Protein AF-X0VNC9-F1 (afdb_monomer)

Organism: NCBI:txid412755

Mean predicted aligned error: 10.58 Å

Nearest PDB structures (foldseek):
  2zj2-assembly1_A  TM=8.225E-01  e=3.612E-07  Pyrococcus furiosus
  2zj5-assembly1_A  TM=8.083E-01  e=1.245E-06  Pyrococcus furiosus
  2zj8-assembly1_A  TM=7.678E-01  e=1.190E-06  Pyrococcus furiosus
  8wbx-assembly1_B  TM=1.872E-01  e=8.397E+00  Arabidopsis thaliana

Foldseek 3Di:
DDDDDDDDDDDDDDDDDDDDDDDDDDDPDPPPPVCPVVVVVVVVVVCVVVVQWDQDPVRDIDGDPNVVLCVVLVHDPQLLVLLLVLLVPDDAPRDDPLNLLLSCCPGPLVLVQDDDDDVVVVVCLVVCVCVDDQQVVLLVVSVVVCVVVVNCPPPSCVVLRVVCVVVVNRQDPSNSSSSLSSNLLVQLLALPDDLVRSCVVSVGDPVSQLSSLQSVLSSLVSSLVSCVVVPCVPPHVPVSVVSNQSSQSSNRSYYSVCSVVSVVDDD

Structure (mmCIF, N/CA/C/O backbone):
data_AF-X0VNC9-F1
#
_entry.id   AF-X0VNC9-F1
#
loop_
_atom_site.group_PDB
_atom_site.id
_atom_site.type_symbol
_atom_site.label_atom_id
_atom_site.label_alt_id
_atom_site.label_comp_id
_atom_site.label_asym_id
_atom_site.label_entity_id
_atom_site.label_seq_id
_atom_site.pdbx_PDB_ins_code
_atom_site.Cartn_x
_atom_site.Cartn_y
_atom_site.Cartn_z
_atom_site.occupancy
_atom_site.B_iso_or_equiv
_atom_site.auth_seq_id
_atom_site.auth_comp_id
_atom_site.auth_asym_id
_atom_site.auth_atom_id
_atom_site.pdbx_PDB_model_num
ATOM 1 N N . SER A 1 1 ? 25.561 -27.781 1.743 1.00 36.97 1 SER A N 1
ATOM 2 C CA . SER A 1 1 ? 24.910 -27.168 0.564 1.00 36.97 1 SER A CA 1
ATOM 3 C C . SER A 1 1 ? 24.603 -25.707 0.873 1.00 36.97 1 SER A C 1
ATOM 5 O O . SER A 1 1 ? 23.691 -25.396 1.626 1.00 36.97 1 SER A O 1
ATOM 7 N N . HIS A 1 2 ? 25.444 -24.794 0.382 1.00 28.69 2 HIS A N 1
ATOM 8 C CA . HIS A 1 2 ? 25.392 -23.372 0.731 1.00 28.69 2 HIS A CA 1
ATOM 9 C C . HIS A 1 2 ? 24.284 -22.635 -0.033 1.00 28.69 2 HIS A C 1
ATOM 11 O O . HIS A 1 2 ? 24.376 -22.437 -1.244 1.00 28.69 2 HIS A O 1
ATOM 17 N N . ILE A 1 3 ? 23.250 -22.193 0.683 1.00 31.25 3 ILE A N 1
ATOM 18 C CA . ILE A 1 3 ? 22.214 -21.296 0.159 1.00 31.25 3 ILE A CA 1
ATOM 19 C C . ILE A 1 3 ? 22.735 -19.857 0.267 1.00 31.25 3 ILE A C 1
ATOM 21 O O . ILE A 1 3 ? 22.900 -19.317 1.359 1.00 31.25 3 ILE A O 1
ATOM 25 N N . LYS A 1 4 ? 23.015 -19.229 -0.883 1.00 28.78 4 LYS A N 1
ATOM 26 C CA . LYS A 1 4 ? 23.387 -17.809 -0.980 1.00 28.78 4 LYS A CA 1
ATOM 27 C C . LYS A 1 4 ? 22.223 -16.922 -0.520 1.00 28.78 4 LYS A C 1
ATOM 29 O O . LYS A 1 4 ? 21.186 -16.857 -1.179 1.00 28.78 4 LYS A O 1
ATOM 34 N N . LYS A 1 5 ? 22.434 -16.196 0.579 1.00 30.97 5 LYS A N 1
ATOM 35 C CA . LYS A 1 5 ? 21.599 -15.078 1.043 1.00 30.97 5 LYS A CA 1
ATOM 36 C C . LYS A 1 5 ? 21.661 -13.964 -0.016 1.00 30.97 5 LYS A C 1
ATOM 38 O O . LYS A 1 5 ? 22.735 -13.444 -0.299 1.00 30.97 5 LYS A O 1
ATOM 43 N N . LYS A 1 6 ? 20.532 -13.626 -0.649 1.00 32.12 6 LYS A N 1
ATOM 44 C CA . LYS A 1 6 ? 20.422 -12.427 -1.497 1.00 32.12 6 LYS A CA 1
ATOM 45 C C . LYS A 1 6 ? 20.268 -11.215 -0.584 1.00 32.12 6 LYS A C 1
ATOM 47 O O . LYS A 1 6 ? 19.206 -11.028 0.000 1.00 32.12 6 LYS A O 1
ATOM 52 N N . GLU A 1 7 ? 21.317 -10.412 -0.463 1.00 30.56 7 GLU A N 1
ATOM 53 C CA . GLU A 1 7 ? 21.232 -9.094 0.161 1.00 30.56 7 GLU A CA 1
ATOM 54 C C . GLU A 1 7 ? 20.416 -8.151 -0.730 1.00 30.56 7 GLU A C 1
ATOM 56 O O . GLU A 1 7 ? 20.755 -7.892 -1.886 1.00 30.56 7 GLU A O 1
ATOM 61 N N . PHE A 1 8 ? 19.307 -7.654 -0.187 1.00 33.75 8 PHE A N 1
ATOM 62 C CA . PHE A 1 8 ? 18.567 -6.537 -0.757 1.00 33.75 8 PHE A CA 1
ATOM 63 C C . PHE A 1 8 ? 19.298 -5.240 -0.399 1.00 33.75 8 PHE A C 1
ATOM 65 O O . PHE A 1 8 ? 19.385 -4.866 0.769 1.00 33.75 8 PHE A O 1
ATOM 72 N N . VAL A 1 9 ? 19.821 -4.543 -1.408 1.00 33.00 9 VAL A N 1
ATOM 73 C CA . VAL A 1 9 ? 20.465 -3.237 -1.226 1.00 33.00 9 VAL A CA 1
ATOM 74 C C . VAL A 1 9 ? 19.381 -2.166 -1.075 1.00 33.00 9 VAL A C 1
ATOM 76 O O . VAL A 1 9 ? 18.795 -1.722 -2.060 1.00 33.00 9 VAL A O 1
ATOM 79 N N . SER A 1 10 ? 19.113 -1.762 0.167 1.00 35.50 10 SER A N 1
ATOM 80 C CA . SER A 1 10 ? 18.266 -0.613 0.509 1.00 35.50 10 SER A CA 1
ATOM 81 C C . SER A 1 10 ? 19.063 0.696 0.423 1.00 35.50 10 SER A C 1
ATOM 83 O O . SER A 1 10 ? 20.189 0.791 0.915 1.00 35.50 10 SER A O 1
ATOM 85 N N . LEU A 1 11 ? 18.487 1.721 -0.211 1.00 35.78 11 LEU A N 1
ATOM 86 C CA . LEU A 1 11 ? 19.035 3.079 -0.254 1.00 35.78 11 LEU A CA 1
ATOM 87 C C . LEU A 1 11 ? 18.700 3.815 1.056 1.00 35.78 11 LEU A C 1
ATOM 89 O O . LEU A 1 11 ? 17.617 4.378 1.185 1.00 35.78 11 LEU A O 1
ATOM 93 N N . LYS A 1 12 ? 19.638 3.877 2.011 1.00 30.42 12 LYS A N 1
ATOM 94 C CA . LYS A 1 12 ? 19.598 4.909 3.064 1.00 30.42 12 LYS A CA 1
ATOM 95 C C . LYS A 1 12 ? 20.091 6.234 2.478 1.00 30.42 12 LYS A C 1
ATOM 97 O O . LYS A 1 12 ? 21.218 6.327 1.996 1.00 30.42 12 LYS A O 1
ATOM 102 N N . SER A 1 13 ? 19.241 7.256 2.505 1.00 35.59 13 SER A N 1
ATOM 103 C CA . SER A 1 13 ? 19.580 8.624 2.112 1.00 35.59 13 SER A CA 1
ATOM 104 C C . SER A 1 13 ? 20.367 9.318 3.226 1.00 35.59 13 SER A C 1
ATOM 106 O O . SER A 1 13 ? 19.812 9.620 4.281 1.00 35.59 13 SER A O 1
ATOM 108 N N . GLN A 1 14 ? 21.644 9.606 2.988 1.00 33.84 14 GLN A N 1
ATOM 109 C CA . GLN A 1 14 ? 22.409 10.574 3.771 1.00 33.84 14 GLN A CA 1
ATOM 110 C C . GLN A 1 14 ? 22.843 11.707 2.846 1.00 33.84 14 GLN A C 1
ATOM 112 O O . GLN A 1 14 ? 23.661 11.508 1.952 1.00 33.84 14 GLN A O 1
ATOM 117 N N . SER A 1 15 ? 22.306 12.899 3.078 1.00 33.31 15 SER A N 1
ATOM 118 C CA . SER A 1 15 ? 22.949 14.143 2.663 1.00 33.31 15 SER A CA 1
ATOM 119 C C . SER A 1 15 ? 22.515 15.257 3.611 1.00 33.31 15 SER A C 1
ATOM 121 O O . SER A 1 15 ? 21.388 15.743 3.525 1.00 33.31 15 SER A O 1
ATOM 123 N N . LYS A 1 16 ? 23.404 15.635 4.536 1.00 31.88 16 LYS A N 1
ATOM 124 C CA . LYS A 1 16 ? 23.411 16.980 5.118 1.00 31.88 16 LYS A CA 1
ATOM 125 C C . LYS A 1 16 ? 24.039 17.899 4.070 1.00 31.88 16 LYS A C 1
ATOM 127 O O . LYS A 1 16 ? 25.123 17.585 3.589 1.00 31.88 16 LYS A O 1
ATOM 132 N N . PHE A 1 17 ? 23.365 18.986 3.722 1.00 33.47 17 PHE A N 1
ATOM 133 C CA . PHE A 1 17 ? 23.963 20.109 3.004 1.00 33.47 17 PHE A CA 1
ATOM 134 C C . PHE A 1 17 ? 23.637 21.375 3.792 1.00 33.47 17 PHE A C 1
ATOM 136 O O . PHE A 1 17 ? 22.466 21.642 4.059 1.00 33.47 17 PHE A O 1
ATOM 143 N N . GLU A 1 18 ? 24.685 22.088 4.197 1.00 35.44 18 GLU A N 1
ATOM 144 C CA . GLU A 1 18 ? 24.628 23.473 4.656 1.00 35.44 18 GLU A CA 1
ATOM 145 C C . GLU A 1 18 ? 24.905 24.420 3.479 1.00 35.44 18 GLU A C 1
ATOM 147 O O . GLU A 1 18 ? 25.609 24.068 2.530 1.00 35.44 18 GLU A O 1
ATOM 152 N N . ASP A 1 19 ? 24.326 25.610 3.629 1.00 34.69 19 ASP A N 1
ATOM 153 C CA . ASP A 1 19 ? 24.583 26.898 2.985 1.00 34.69 19 ASP A CA 1
ATOM 154 C C . ASP A 1 19 ? 23.997 27.255 1.605 1.00 34.69 19 ASP A C 1
ATOM 156 O O . ASP A 1 19 ? 24.495 26.932 0.530 1.00 34.69 19 ASP A O 1
ATOM 160 N N . ASN A 1 20 ? 22.922 28.050 1.720 1.00 36.53 20 ASN A N 1
ATOM 161 C CA . ASN A 1 20 ? 22.780 29.422 1.222 1.00 36.53 20 ASN A CA 1
ATOM 162 C C . ASN A 1 20 ? 23.112 29.691 -0.253 1.00 36.53 20 ASN A C 1
ATOM 164 O O . ASN A 1 20 ? 24.214 30.101 -0.601 1.00 36.53 20 ASN A O 1
ATOM 168 N N . ASN A 1 21 ? 22.067 29.666 -1.087 1.00 33.38 21 ASN A N 1
ATOM 169 C CA . ASN A 1 21 ? 21.775 30.817 -1.943 1.00 33.38 21 ASN A CA 1
ATOM 170 C C . ASN A 1 21 ? 20.299 30.850 -2.366 1.00 33.38 21 ASN A C 1
ATOM 172 O O . ASN A 1 21 ? 19.769 29.931 -2.991 1.00 33.38 21 ASN A O 1
ATOM 176 N N . PHE A 1 22 ? 19.642 31.943 -1.989 1.00 40.72 22 PHE A N 1
ATOM 177 C CA . PHE A 1 22 ? 18.283 32.315 -2.358 1.00 40.72 22 PHE A CA 1
ATOM 178 C C . PHE A 1 22 ? 18.274 32.892 -3.786 1.00 40.72 22 PHE A C 1
ATOM 180 O O . PHE A 1 22 ? 18.909 33.915 -4.014 1.00 40.72 22 PHE A O 1
ATOM 187 N N . LEU A 1 23 ? 17.535 32.269 -4.720 1.00 40.97 23 LEU A N 1
ATOM 188 C CA . LEU A 1 23 ? 16.452 32.874 -5.533 1.00 40.97 23 LEU A CA 1
ATOM 189 C C . LEU A 1 23 ? 16.188 32.175 -6.891 1.00 40.97 23 LEU A C 1
ATOM 191 O O . LEU A 1 23 ? 17.076 31.953 -7.708 1.00 40.97 23 LEU A O 1
ATOM 195 N N . SER A 1 24 ? 14.881 32.025 -7.146 1.00 40.59 24 SER A N 1
ATOM 196 C CA . SER A 1 24 ? 14.157 31.945 -8.429 1.00 40.59 24 SER A CA 1
ATOM 197 C C . SER A 1 24 ? 13.956 30.582 -9.125 1.00 40.59 24 SER A C 1
ATOM 199 O O . SER A 1 24 ? 14.880 29.933 -9.600 1.00 40.59 24 SER A O 1
ATOM 201 N N . GLY A 1 25 ? 12.672 30.212 -9.258 1.00 38.50 25 GLY A N 1
ATOM 202 C CA . GLY A 1 25 ? 12.152 29.269 -10.254 1.00 38.50 25 GLY A CA 1
ATOM 203 C C . GLY A 1 25 ? 12.000 27.814 -9.796 1.00 38.50 25 GLY A C 1
ATOM 204 O O . GLY A 1 25 ? 12.909 27.228 -9.226 1.00 38.50 25 GLY A O 1
ATOM 205 N N . TYR A 1 26 ? 10.840 27.228 -10.102 1.00 46.22 26 TYR A N 1
ATOM 206 C CA . TYR A 1 26 ? 10.314 25.881 -9.791 1.00 46.22 26 TYR A CA 1
ATOM 207 C C . TYR A 1 26 ? 11.218 24.641 -10.040 1.00 46.22 26 TYR A C 1
ATOM 209 O O . TYR A 1 26 ? 10.759 23.514 -9.865 1.00 46.22 26 TYR A O 1
ATOM 217 N N . TRP A 1 27 ? 12.495 24.799 -10.395 1.00 48.38 27 TRP A N 1
ATOM 218 C CA . TRP A 1 27 ? 13.440 23.707 -10.645 1.00 48.38 27 TRP A CA 1
ATOM 219 C C . TRP A 1 27 ? 14.737 23.888 -9.853 1.00 48.38 27 TRP A C 1
ATOM 221 O O . TRP A 1 27 ? 15.762 24.302 -10.385 1.00 48.38 27 TRP A O 1
ATOM 231 N N . GLN A 1 28 ? 14.725 23.500 -8.578 1.00 47.56 28 GLN A N 1
ATOM 232 C CA . GLN A 1 28 ? 15.954 23.313 -7.803 1.00 47.56 28 GLN A CA 1
ATOM 233 C C . GLN A 1 28 ? 16.435 21.862 -7.890 1.00 47.56 28 GLN A C 1
ATOM 235 O O . GLN A 1 28 ? 16.362 21.096 -6.935 1.00 47.56 28 GLN A O 1
ATOM 240 N N . PHE A 1 29 ? 16.981 21.480 -9.040 1.00 54.41 29 PHE A N 1
ATOM 241 C CA . PHE A 1 29 ? 17.980 20.418 -9.053 1.00 54.41 29 PHE A CA 1
ATOM 242 C C . PHE A 1 29 ? 19.216 20.939 -9.770 1.00 54.41 29 PHE A C 1
ATOM 244 O O . PHE A 1 29 ? 19.369 20.790 -10.981 1.00 54.41 29 PHE A O 1
ATOM 251 N N . ALA A 1 30 ? 20.134 21.520 -8.998 1.00 53.25 30 ALA A N 1
ATOM 252 C CA . ALA A 1 30 ? 21.529 21.601 -9.399 1.00 53.25 30 ALA A CA 1
ATOM 253 C C . ALA A 1 30 ? 22.073 20.164 -9.452 1.00 53.25 30 ALA A C 1
ATOM 255 O O . ALA A 1 30 ? 22.682 19.659 -8.507 1.00 53.25 30 ALA A O 1
ATOM 256 N N . PHE A 1 31 ? 21.776 19.435 -10.530 1.00 54.50 31 PHE A N 1
ATOM 257 C CA . PHE A 1 31 ? 22.392 18.139 -10.740 1.00 54.50 31 PHE A CA 1
ATOM 258 C C . PHE A 1 31 ? 23.879 18.380 -10.965 1.00 54.50 31 PHE A C 1
ATOM 260 O O . PHE A 1 31 ? 24.283 18.916 -11.996 1.00 54.50 31 PHE A O 1
ATOM 267 N N . ASN A 1 32 ? 24.709 17.963 -10.010 1.00 65.00 32 ASN A N 1
ATOM 268 C CA . ASN A 1 32 ? 26.136 17.854 -10.256 1.00 65.00 32 ASN A CA 1
ATOM 269 C C . ASN A 1 32 ? 26.329 16.884 -11.437 1.00 65.00 32 ASN A C 1
ATOM 271 O O . ASN A 1 32 ? 26.147 15.671 -11.281 1.00 65.00 32 ASN A O 1
ATOM 275 N N . LYS A 1 33 ? 26.658 17.428 -12.619 1.00 64.50 33 LYS A N 1
ATOM 276 C CA . LYS A 1 33 ? 26.810 16.676 -13.877 1.00 64.50 33 LYS A CA 1
ATOM 277 C C . LYS A 1 33 ? 27.749 15.476 -13.713 1.00 64.50 33 LYS A C 1
ATOM 279 O O . LYS A 1 33 ? 27.486 14.428 -14.298 1.00 64.50 33 LYS A O 1
ATOM 284 N N . ALA A 1 34 ? 28.759 15.582 -12.844 1.00 66.25 34 ALA A N 1
ATOM 285 C CA . ALA A 1 34 ? 29.720 14.513 -12.576 1.00 66.25 34 ALA A CA 1
ATOM 286 C C . ALA A 1 34 ? 29.087 13.244 -11.968 1.00 66.25 34 ALA A C 1
ATOM 288 O O . ALA A 1 34 ? 29.652 12.161 -12.087 1.00 66.25 34 ALA A O 1
ATOM 289 N N . ASN A 1 35 ? 27.907 13.337 -11.341 1.00 78.31 35 ASN A N 1
ATOM 290 C CA . ASN A 1 35 ? 27.277 12.208 -10.644 1.00 78.31 35 ASN A CA 1
ATOM 291 C C . ASN A 1 35 ? 26.027 11.655 -11.358 1.00 78.31 35 ASN A C 1
ATOM 293 O O . ASN A 1 35 ? 25.481 10.631 -10.946 1.00 78.31 35 ASN A O 1
ATOM 297 N N . ILE A 1 36 ? 25.554 12.297 -12.434 1.00 82.38 36 ILE A N 1
ATOM 298 C CA . ILE A 1 36 ? 24.345 11.852 -13.151 1.00 82.38 36 ILE A CA 1
ATOM 299 C C . ILE A 1 36 ? 24.584 10.497 -13.817 1.00 82.38 36 ILE A C 1
ATOM 301 O O . ILE A 1 36 ? 23.776 9.590 -13.632 1.00 82.38 36 ILE A O 1
ATOM 305 N N . HIS A 1 37 ? 25.705 10.328 -14.527 1.00 84.12 37 HIS A N 1
ATOM 306 C CA . HIS A 1 37 ? 26.028 9.068 -15.205 1.00 84.12 37 HIS A CA 1
ATOM 307 C C . HIS A 1 37 ? 26.086 7.892 -14.227 1.00 84.12 37 HIS A C 1
ATOM 309 O O . HIS A 1 37 ? 25.411 6.888 -14.438 1.00 84.12 37 HIS A O 1
ATOM 315 N N . LYS A 1 38 ? 26.787 8.058 -13.099 1.00 87.69 38 LYS A N 1
ATOM 316 C CA . LYS A 1 38 ? 26.883 7.032 -12.051 1.00 87.69 38 LYS A CA 1
ATOM 317 C C . LYS A 1 38 ? 25.517 6.681 -11.452 1.00 87.69 38 LYS A C 1
ATOM 319 O O . LYS A 1 38 ? 25.227 5.513 -11.194 1.00 87.69 38 LYS A O 1
ATOM 324 N N . ARG A 1 39 ? 24.649 7.677 -11.231 1.00 85.81 39 ARG A N 1
ATOM 325 C CA . ARG A 1 39 ? 23.282 7.453 -10.725 1.00 85.81 39 ARG A CA 1
ATOM 326 C C . ARG A 1 39 ? 22.398 6.751 -11.754 1.00 85.81 39 ARG A C 1
ATOM 328 O O . ARG A 1 39 ? 21.677 5.827 -11.380 1.00 85.81 39 ARG A O 1
ATOM 335 N N . ALA A 1 40 ? 22.471 7.154 -13.020 1.00 88.94 40 ALA A N 1
ATOM 336 C CA . ALA A 1 40 ? 21.736 6.530 -14.115 1.00 88.94 40 ALA A CA 1
ATOM 337 C C . ALA A 1 40 ? 22.172 5.073 -14.317 1.00 88.94 40 ALA A C 1
ATOM 339 O O . ALA A 1 40 ? 21.328 4.187 -14.412 1.00 88.94 40 ALA A O 1
ATOM 340 N N . GLU A 1 41 ? 23.476 4.799 -14.287 1.00 90.31 41 GLU A N 1
ATOM 341 C CA . GLU A 1 41 ? 24.019 3.444 -14.387 1.00 90.31 41 GLU A CA 1
ATOM 342 C C . GLU A 1 41 ? 23.565 2.564 -13.216 1.00 90.31 41 GLU A C 1
ATOM 344 O O . GLU A 1 41 ? 23.092 1.444 -13.427 1.00 90.31 41 GLU A O 1
ATOM 349 N N . LYS A 1 42 ? 23.603 3.092 -11.985 1.00 91.25 42 LYS A N 1
ATOM 350 C CA . LYS A 1 42 ? 23.076 2.393 -10.805 1.00 91.25 42 LYS A CA 1
ATOM 351 C C . LYS A 1 42 ? 21.586 2.068 -10.959 1.00 91.25 42 LYS A C 1
ATOM 353 O O . LYS A 1 42 ? 21.186 0.939 -10.676 1.00 91.25 42 LYS A O 1
ATOM 358 N N . ALA A 1 43 ? 20.776 3.018 -11.427 1.00 91.44 43 ALA A N 1
ATOM 359 C CA . ALA A 1 43 ? 19.349 2.805 -11.662 1.00 91.44 43 ALA A CA 1
ATOM 360 C C . ALA A 1 43 ? 19.103 1.750 -12.754 1.00 91.44 43 ALA A C 1
ATOM 362 O O . ALA A 1 43 ? 18.339 0.808 -12.544 1.00 91.44 43 ALA A O 1
ATOM 363 N N . LEU A 1 44 ? 19.811 1.839 -13.884 1.00 92.62 44 LEU A N 1
ATOM 364 C CA . LEU A 1 44 ? 19.739 0.847 -14.957 1.00 92.62 44 LEU A CA 1
ATOM 365 C C . LEU A 1 44 ? 20.132 -0.547 -14.467 1.00 92.62 44 LEU A C 1
ATOM 367 O O . LEU A 1 44 ? 19.482 -1.525 -14.834 1.00 92.62 44 LEU A O 1
ATOM 371 N N . ASN A 1 45 ? 21.157 -0.656 -13.621 1.00 93.31 45 ASN A N 1
ATOM 372 C CA . ASN A 1 45 ? 21.555 -1.934 -13.044 1.00 93.31 45 ASN A CA 1
ATOM 373 C C . ASN A 1 45 ? 20.448 -2.527 -12.158 1.00 93.31 45 ASN A C 1
ATOM 375 O O . ASN A 1 45 ? 20.125 -3.706 -12.293 1.00 93.31 45 ASN A O 1
ATOM 379 N N . ILE A 1 46 ? 19.795 -1.713 -11.321 1.00 92.81 46 ILE A N 1
ATOM 380 C CA . ILE A 1 46 ? 18.645 -2.149 -10.509 1.00 92.81 46 ILE A CA 1
ATOM 381 C C . ILE A 1 46 ? 17.519 -2.681 -11.407 1.00 92.81 46 ILE A C 1
ATOM 383 O O . ILE A 1 46 ? 16.991 -3.767 -11.149 1.00 92.81 46 ILE A O 1
ATOM 387 N N . LEU A 1 47 ? 17.179 -1.966 -12.484 1.00 95.50 47 LEU A N 1
ATOM 388 C CA . LEU A 1 47 ? 16.143 -2.393 -13.428 1.00 95.50 47 LEU A CA 1
ATOM 389 C C . LEU A 1 47 ? 16.513 -3.707 -14.138 1.00 95.50 47 LEU A C 1
ATOM 391 O O . LEU A 1 47 ? 15.661 -4.586 -14.284 1.00 95.50 47 LEU A O 1
ATOM 395 N N . LYS A 1 48 ? 17.777 -3.874 -14.546 1.00 94.06 48 LYS A N 1
ATOM 396 C CA . LYS A 1 48 ? 18.284 -5.096 -15.200 1.00 94.06 48 LYS A CA 1
ATOM 397 C C . LYS A 1 48 ? 18.259 -6.296 -14.255 1.00 94.06 48 LYS A C 1
ATOM 399 O O . LYS A 1 48 ? 17.681 -7.327 -14.596 1.00 94.06 48 LYS A O 1
ATOM 404 N N . VAL A 1 49 ? 18.832 -6.159 -13.056 1.00 94.56 49 VAL A N 1
ATOM 405 C CA . VAL A 1 49 ? 18.915 -7.233 -12.047 1.00 94.56 49 VAL A CA 1
ATOM 406 C C . VAL A 1 49 ? 17.524 -7.740 -11.661 1.00 94.56 49 VAL A C 1
ATOM 408 O O . VAL A 1 49 ? 17.325 -8.944 -11.490 1.00 94.56 49 VAL A O 1
ATOM 411 N N . ASN A 1 50 ? 16.540 -6.842 -11.596 1.00 94.25 50 ASN A N 1
ATOM 412 C CA . ASN A 1 50 ? 15.153 -7.184 -11.284 1.00 94.25 50 ASN A CA 1
ATOM 413 C C . ASN A 1 50 ? 14.313 -7.588 -12.508 1.00 94.25 50 ASN A C 1
ATOM 415 O O . ASN A 1 50 ? 13.114 -7.833 -12.367 1.00 94.25 50 ASN A O 1
ATOM 419 N N . ARG A 1 51 ? 14.932 -7.712 -13.692 1.00 94.69 51 ARG A N 1
ATOM 420 C CA . ARG A 1 51 ? 14.284 -8.078 -14.965 1.00 94.69 51 ARG A CA 1
ATOM 421 C C . ARG A 1 51 ? 13.127 -7.148 -15.344 1.00 94.69 51 ARG A C 1
ATOM 423 O O . ARG A 1 51 ? 12.140 -7.601 -15.913 1.00 94.69 51 ARG A O 1
ATOM 430 N N . LEU A 1 52 ? 13.244 -5.861 -15.023 1.00 95.81 52 LEU A N 1
ATOM 431 C CA . LEU A 1 52 ? 12.260 -4.831 -15.366 1.00 95.81 52 LEU A CA 1
ATOM 432 C C . LEU A 1 52 ? 12.508 -4.254 -16.762 1.00 95.81 52 LEU A C 1
ATOM 434 O O . LEU A 1 52 ? 11.561 -3.852 -17.436 1.00 95.81 52 LEU A O 1
ATOM 438 N N . ILE A 1 53 ? 13.756 -4.313 -17.226 1.00 96.50 53 ILE A N 1
ATOM 439 C CA . ILE A 1 53 ? 14.163 -4.011 -18.600 1.00 96.50 53 ILE A CA 1
ATOM 440 C C . ILE A 1 53 ? 14.963 -5.177 -19.190 1.00 96.50 53 ILE A C 1
ATOM 442 O O . ILE A 1 53 ? 15.538 -5.987 -18.458 1.00 96.50 53 ILE A O 1
ATOM 446 N N . ARG A 1 54 ? 15.007 -5.260 -20.518 1.00 94.56 54 ARG A N 1
ATOM 447 C CA . ARG A 1 54 ? 15.820 -6.198 -21.299 1.00 94.56 54 ARG A CA 1
ATOM 448 C C . ARG A 1 54 ? 16.786 -5.419 -22.176 1.00 94.56 54 ARG A C 1
ATOM 450 O O . ARG A 1 54 ? 16.479 -4.312 -22.606 1.00 94.56 54 ARG A O 1
ATOM 457 N N . ILE A 1 55 ? 17.935 -6.026 -22.445 1.00 92.69 55 ILE A N 1
ATOM 458 C CA . ILE A 1 55 ? 18.895 -5.543 -23.435 1.00 92.69 55 ILE A CA 1
ATOM 459 C C . ILE A 1 55 ? 18.900 -6.557 -24.569 1.00 92.69 55 ILE A C 1
ATOM 461 O O . ILE A 1 55 ? 19.049 -7.753 -24.309 1.00 92.69 55 ILE A O 1
ATOM 465 N N . ASN A 1 56 ? 18.703 -6.109 -25.804 1.00 90.06 56 ASN A N 1
ATOM 466 C CA . ASN A 1 56 ? 18.879 -6.984 -26.959 1.00 90.06 56 ASN A CA 1
ATOM 467 C C . ASN A 1 56 ? 20.373 -7.135 -27.319 1.00 90.06 56 ASN A C 1
ATOM 469 O O . ASN A 1 56 ? 21.241 -6.499 -26.719 1.00 90.06 56 ASN A O 1
ATOM 473 N N . LYS A 1 57 ? 20.679 -7.968 -28.322 1.00 88.00 57 LYS A N 1
ATOM 474 C CA . LYS A 1 57 ? 22.058 -8.215 -28.789 1.00 88.00 57 LYS A CA 1
ATOM 475 C C . LYS A 1 57 ? 22.787 -6.945 -29.258 1.00 88.00 57 LYS A C 1
ATOM 477 O O . LYS A 1 57 ? 24.008 -6.907 -29.218 1.00 88.00 57 LYS A O 1
ATOM 482 N N . ASN A 1 58 ? 22.041 -5.908 -29.638 1.00 90.25 58 ASN A N 1
ATOM 483 C CA . ASN A 1 58 ? 22.567 -4.642 -30.148 1.00 90.25 58 ASN A CA 1
ATOM 484 C C . ASN A 1 58 ? 22.711 -3.580 -29.040 1.00 90.25 58 ASN A C 1
ATOM 486 O O . ASN A 1 58 ? 22.941 -2.413 -29.337 1.00 90.25 58 ASN A O 1
ATOM 490 N N . GLY A 1 59 ? 22.517 -3.945 -27.768 1.00 87.06 59 GLY A N 1
ATOM 491 C CA . GLY A 1 59 ? 22.615 -3.010 -26.643 1.00 87.06 59 GLY A CA 1
ATOM 492 C C . GLY A 1 59 ? 21.370 -2.142 -26.413 1.00 87.06 59 GLY A C 1
ATOM 493 O O . GLY A 1 59 ? 21.367 -1.326 -25.492 1.00 87.06 59 GLY A O 1
ATOM 494 N N . VAL A 1 60 ? 20.296 -2.320 -27.190 1.00 92.75 60 VAL A N 1
ATOM 495 C CA . VAL A 1 60 ? 19.070 -1.517 -27.067 1.00 92.75 60 VAL A CA 1
ATOM 496 C C . VAL A 1 60 ? 18.256 -1.980 -25.863 1.00 92.75 60 VAL A C 1
ATOM 498 O O . VAL A 1 60 ? 17.961 -3.170 -25.706 1.00 92.75 60 VAL A O 1
ATOM 501 N N . LEU A 1 61 ? 17.877 -1.017 -25.022 1.00 93.88 61 LEU A N 1
ATOM 502 C CA . LEU A 1 61 ? 17.050 -1.228 -23.840 1.00 93.88 61 LEU A CA 1
ATOM 503 C C . LEU A 1 61 ? 15.566 -1.228 -24.211 1.00 93.88 61 LEU A C 1
ATOM 505 O O . LEU A 1 61 ? 15.097 -0.351 -24.927 1.00 93.88 61 LEU A O 1
ATOM 509 N N . SER A 1 62 ? 14.816 -2.187 -23.677 1.00 95.00 62 SER A N 1
ATOM 510 C CA . SER A 1 62 ? 13.356 -2.260 -23.807 1.00 95.00 62 SER A CA 1
ATOM 511 C C . SER A 1 62 ? 12.719 -2.622 -22.464 1.00 95.00 62 SER A C 1
ATOM 513 O O . SER A 1 62 ? 13.305 -3.399 -21.701 1.00 95.00 62 SER A O 1
ATOM 515 N N . PRO A 1 63 ? 11.545 -2.069 -22.121 1.00 96.00 63 PRO A N 1
ATOM 516 C CA . PRO A 1 63 ? 10.860 -2.435 -20.892 1.00 96.00 63 PRO A CA 1
ATOM 517 C C . PRO A 1 63 ? 10.246 -3.837 -21.007 1.00 96.00 63 PRO A C 1
ATOM 519 O O . PRO A 1 63 ? 9.881 -4.306 -22.082 1.00 96.00 63 PRO A O 1
ATOM 522 N N . THR A 1 64 ? 10.130 -4.523 -19.876 1.00 96.25 64 THR A N 1
ATOM 523 C CA . THR A 1 64 ? 9.328 -5.754 -19.760 1.00 96.25 64 THR A CA 1
ATOM 524 C C . THR A 1 64 ? 7.885 -5.426 -19.387 1.00 96.25 64 THR A C 1
ATOM 526 O O . THR A 1 64 ? 7.613 -4.302 -18.981 1.00 96.25 64 THR A O 1
ATOM 529 N N . GLY A 1 65 ? 6.976 -6.411 -19.409 1.00 95.62 65 GLY A N 1
ATOM 530 C CA . GLY A 1 65 ? 5.607 -6.226 -18.905 1.00 95.62 65 GLY A CA 1
ATOM 531 C C . GLY A 1 65 ? 5.561 -5.675 -17.472 1.00 95.62 65 GLY A C 1
ATOM 532 O O . GLY A 1 65 ? 4.855 -4.710 -17.213 1.00 95.62 65 GLY A O 1
ATOM 533 N N . SER A 1 66 ? 6.400 -6.188 -16.560 1.00 95.25 66 SER A N 1
ATOM 534 C CA . SER A 1 66 ? 6.523 -5.623 -15.206 1.00 95.25 66 SER A CA 1
ATOM 535 C C . SER A 1 66 ? 7.087 -4.198 -15.208 1.00 95.25 66 SER A C 1
ATOM 537 O O . SER A 1 66 ? 6.647 -3.373 -14.418 1.00 95.25 66 SER A O 1
ATOM 539 N N . GLY A 1 67 ? 8.043 -3.889 -16.089 1.00 96.31 67 GLY A N 1
ATOM 540 C CA . GLY A 1 67 ? 8.572 -2.528 -16.235 1.00 96.31 67 GLY A CA 1
ATOM 541 C C . GLY A 1 67 ? 7.514 -1.532 -16.720 1.00 96.31 67 GLY A C 1
ATOM 542 O O . GLY A 1 67 ? 7.411 -0.439 -16.170 1.00 96.31 67 GLY A O 1
ATOM 543 N N . ILE A 1 68 ? 6.698 -1.935 -17.699 1.00 97.38 68 ILE A N 1
ATOM 544 C CA . ILE A 1 68 ? 5.558 -1.157 -18.201 1.00 97.38 68 ILE A CA 1
ATOM 545 C C . ILE A 1 68 ? 4.526 -0.961 -17.088 1.00 97.38 68 ILE A C 1
ATOM 547 O O . ILE A 1 68 ? 4.093 0.164 -16.864 1.00 97.38 68 ILE A O 1
ATOM 551 N N . LEU A 1 69 ? 4.182 -2.022 -16.350 1.00 96.88 69 LEU A N 1
ATOM 552 C CA . LEU A 1 69 ? 3.214 -1.966 -15.253 1.00 96.88 69 LEU A CA 1
ATOM 553 C C . LEU A 1 69 ? 3.625 -0.965 -14.164 1.00 96.88 69 LEU A C 1
ATOM 555 O O . LEU A 1 69 ? 2.813 -0.139 -13.760 1.00 96.88 69 LEU A O 1
ATOM 559 N N . ILE A 1 70 ? 4.884 -1.008 -13.716 1.00 96.19 70 ILE A N 1
ATOM 560 C CA . ILE A 1 70 ? 5.415 -0.075 -12.706 1.00 96.19 70 ILE A CA 1
ATOM 561 C C . ILE A 1 70 ? 5.284 1.372 -13.191 1.00 96.19 70 ILE A C 1
ATOM 563 O O . ILE A 1 70 ? 4.810 2.231 -12.449 1.00 96.19 70 ILE A O 1
ATOM 567 N N . ALA A 1 71 ? 5.669 1.632 -14.445 1.00 96.00 71 ALA A N 1
ATOM 568 C CA . ALA A 1 71 ? 5.572 2.960 -15.042 1.00 96.00 71 ALA A CA 1
ATOM 569 C C . ALA A 1 71 ? 4.112 3.429 -15.168 1.00 96.00 71 ALA A C 1
ATOM 571 O O . ALA A 1 71 ? 3.808 4.573 -14.834 1.00 96.00 71 ALA A O 1
ATOM 572 N N . ALA A 1 72 ? 3.205 2.543 -15.590 1.00 97.06 72 ALA A N 1
ATOM 573 C CA . ALA A 1 72 ? 1.782 2.834 -15.745 1.00 97.06 72 ALA A CA 1
ATOM 574 C C . ALA A 1 72 ? 1.094 3.120 -14.401 1.00 97.06 72 ALA A C 1
ATOM 576 O O . ALA A 1 72 ? 0.343 4.087 -14.294 1.00 97.06 72 ALA A O 1
ATOM 577 N N . LYS A 1 73 ? 1.397 2.333 -13.361 1.00 97.00 73 LYS A N 1
ATOM 578 C CA . LYS A 1 73 ? 0.886 2.543 -11.997 1.00 97.00 73 LYS A CA 1
ATOM 579 C C . LYS A 1 73 ? 1.573 3.697 -11.263 1.00 97.00 73 LYS A C 1
ATOM 581 O O . LYS A 1 73 ? 1.087 4.104 -10.216 1.00 97.00 73 LYS A O 1
ATOM 586 N N . ARG A 1 74 ? 2.664 4.253 -11.809 1.00 97.12 74 ARG A N 1
ATOM 587 C CA . ARG A 1 74 ? 3.439 5.377 -11.242 1.00 97.12 74 ARG A CA 1
ATOM 588 C C . ARG A 1 74 ? 3.981 5.117 -9.832 1.00 97.12 74 ARG A C 1
ATOM 590 O O . ARG A 1 74 ? 4.140 6.044 -9.045 1.00 97.12 74 ARG A O 1
ATOM 597 N N . ILE A 1 75 ? 4.289 3.861 -9.530 1.00 97.56 75 ILE A N 1
ATOM 598 C CA . ILE A 1 75 ? 4.878 3.451 -8.251 1.00 97.56 75 ILE A CA 1
ATOM 599 C C . ILE A 1 75 ? 6.401 3.351 -8.356 1.00 97.56 75 ILE A C 1
ATOM 601 O O . ILE A 1 75 ? 6.970 3.161 -9.436 1.00 97.56 75 ILE A O 1
ATOM 605 N N . LYS A 1 76 ? 7.082 3.417 -7.215 1.00 97.38 76 LYS A N 1
ATOM 606 C CA . LYS A 1 76 ? 8.518 3.145 -7.121 1.00 97.38 76 LYS A CA 1
ATOM 607 C C . LYS A 1 76 ? 8.814 1.670 -7.389 1.00 97.38 76 LYS A C 1
ATOM 609 O O . LYS A 1 76 ? 8.038 0.773 -7.049 1.00 97.38 76 LYS A O 1
ATOM 614 N N . VAL A 1 77 ? 10.001 1.404 -7.934 1.00 96.75 77 VAL A N 1
ATOM 615 C CA . VAL A 1 77 ? 10.497 0.034 -8.155 1.00 96.75 77 VAL A CA 1
ATOM 616 C C . VAL A 1 77 ? 10.555 -0.733 -6.836 1.00 96.75 77 VAL A C 1
ATOM 618 O O . VAL A 1 77 ? 10.196 -1.904 -6.775 1.00 96.75 77 VAL A O 1
ATOM 621 N N . GLU A 1 78 ? 10.968 -0.072 -5.763 1.00 97.19 78 GLU A N 1
ATOM 622 C CA . GLU A 1 78 ? 11.072 -0.648 -4.430 1.00 97.19 78 GLU A CA 1
ATOM 623 C C . GLU A 1 78 ? 9.702 -1.057 -3.861 1.00 97.19 78 GLU A C 1
ATOM 625 O O . GLU A 1 78 ? 9.5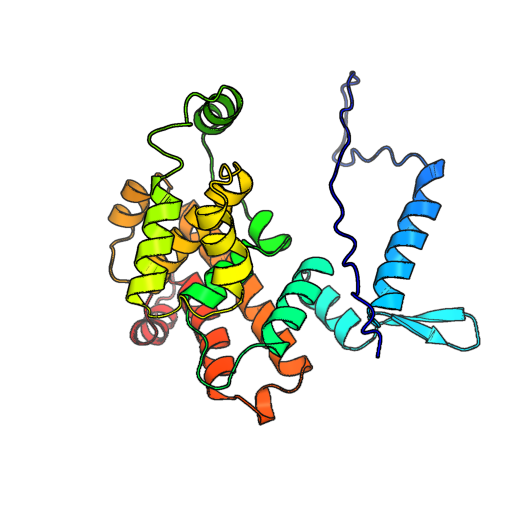99 -2.124 -3.257 1.00 97.19 78 GLU A O 1
ATOM 630 N N . THR A 1 79 ? 8.645 -0.277 -4.118 1.00 98.25 79 THR A N 1
ATOM 631 C CA . THR A 1 79 ? 7.255 -0.639 -3.780 1.00 98.25 79 THR A CA 1
ATOM 632 C C . THR A 1 79 ? 6.823 -1.897 -4.526 1.00 98.25 79 THR A C 1
ATOM 634 O O . THR A 1 79 ? 6.366 -2.858 -3.907 1.00 98.25 79 THR A O 1
ATOM 637 N N . PHE A 1 80 ? 7.059 -1.949 -5.840 1.00 97.75 80 PHE A N 1
ATOM 638 C CA . PHE A 1 80 ? 6.769 -3.139 -6.642 1.00 97.75 80 PHE A CA 1
ATOM 639 C C . PHE A 1 80 ? 7.493 -4.385 -6.118 1.00 97.75 80 PHE A C 1
ATOM 641 O O . PHE A 1 80 ? 6.901 -5.461 -6.023 1.00 97.75 80 PHE A O 1
ATOM 648 N N . LEU A 1 81 ? 8.778 -4.260 -5.776 1.00 96.25 81 LEU A N 1
ATOM 649 C CA . LEU A 1 81 ? 9.570 -5.383 -5.276 1.00 96.25 81 LEU A CA 1
ATOM 650 C C . LEU A 1 81 ? 9.086 -5.863 -3.905 1.00 96.25 81 LEU A C 1
ATOM 652 O O . LEU A 1 81 ? 9.053 -7.075 -3.685 1.00 96.25 81 LEU A O 1
ATOM 656 N N . LEU A 1 82 ? 8.682 -4.947 -3.020 1.00 96.81 82 LEU A N 1
ATOM 657 C CA . LEU A 1 82 ? 8.071 -5.284 -1.735 1.00 96.81 82 LEU A CA 1
ATOM 658 C C . LEU A 1 82 ? 6.772 -6.073 -1.939 1.00 96.81 82 LEU A C 1
ATOM 660 O O . LEU A 1 82 ? 6.652 -7.183 -1.422 1.00 96.81 82 LEU A O 1
ATOM 664 N N . PHE A 1 83 ? 5.847 -5.555 -2.749 1.00 97.19 83 PHE A N 1
ATOM 665 C CA . PHE A 1 83 ? 4.564 -6.210 -3.028 1.00 97.19 83 PHE A CA 1
ATOM 666 C C . PHE A 1 83 ? 4.763 -7.581 -3.671 1.00 97.19 83 PHE A C 1
ATOM 668 O O . PHE A 1 83 ? 4.234 -8.582 -3.196 1.00 97.19 83 PHE A O 1
ATOM 675 N N . LYS A 1 84 ? 5.621 -7.667 -4.691 1.00 94.69 84 LYS A N 1
ATOM 676 C CA . LYS A 1 84 ? 5.961 -8.935 -5.346 1.00 94.69 84 LYS A CA 1
ATOM 677 C C . LYS A 1 84 ? 6.608 -9.941 -4.394 1.00 94.69 84 LYS A C 1
ATOM 679 O O . LYS A 1 84 ? 6.441 -11.144 -4.583 1.00 94.69 84 LYS A O 1
ATOM 684 N N . SER A 1 85 ? 7.390 -9.479 -3.418 1.00 93.81 85 SER A N 1
ATOM 685 C CA . SER A 1 85 ? 7.969 -10.343 -2.387 1.00 93.81 85 SER A CA 1
ATOM 686 C C . SER A 1 85 ? 6.883 -10.884 -1.463 1.00 93.81 85 SER A C 1
ATOM 688 O O . SER A 1 85 ? 6.829 -12.092 -1.255 1.00 93.81 85 SER A O 1
ATOM 690 N N . TRP A 1 86 ? 5.992 -10.021 -0.972 1.00 94.75 86 TRP A N 1
ATOM 691 C CA . TRP A 1 86 ? 4.878 -10.412 -0.107 1.00 94.75 86 TRP A CA 1
ATOM 692 C C . TRP A 1 86 ? 3.953 -11.433 -0.788 1.00 94.75 86 TRP A C 1
ATOM 694 O O . TRP A 1 86 ? 3.775 -12.528 -0.258 1.00 94.75 86 TRP A O 1
ATOM 704 N N . LEU A 1 87 ? 3.537 -11.171 -2.035 1.00 92.81 87 LEU A N 1
ATOM 705 C CA . LEU A 1 87 ? 2.697 -12.071 -2.844 1.00 92.81 87 LEU A CA 1
ATOM 706 C C . LEU A 1 87 ? 3.285 -13.484 -3.042 1.00 92.81 87 LEU A C 1
ATOM 708 O O . LEU A 1 87 ? 2.564 -14.411 -3.398 1.00 92.81 87 LEU A O 1
ATOM 712 N N . ARG A 1 88 ? 4.596 -13.688 -2.854 1.00 89.81 88 ARG A N 1
ATOM 713 C CA . ARG A 1 88 ? 5.216 -15.027 -2.941 1.00 89.81 88 ARG A CA 1
ATOM 714 C C . ARG A 1 88 ? 5.041 -15.866 -1.681 1.00 89.81 88 ARG A C 1
ATOM 716 O O . ARG A 1 88 ? 5.219 -17.078 -1.759 1.00 89.81 88 ARG A O 1
ATOM 723 N N . TYR A 1 89 ? 4.786 -15.232 -0.540 1.00 86.81 89 TYR A N 1
ATOM 724 C CA . TYR A 1 89 ? 4.673 -15.900 0.756 1.00 86.81 89 TYR A CA 1
ATOM 725 C C . TYR A 1 89 ? 3.225 -16.010 1.244 1.00 86.81 89 TYR A C 1
ATOM 727 O O . TYR A 1 89 ? 2.978 -16.788 2.162 1.00 86.81 89 TYR A O 1
ATOM 735 N N . CYS A 1 90 ? 2.282 -15.280 0.637 1.00 87.00 90 CYS A N 1
ATOM 736 C CA . CYS A 1 90 ? 0.862 -15.397 0.958 1.00 87.00 90 CYS A CA 1
ATOM 737 C C . CYS A 1 90 ? 0.356 -16.822 0.707 1.00 87.00 90 CYS A C 1
ATOM 739 O O . CYS A 1 90 ? 0.580 -17.404 -0.360 1.00 87.00 90 CYS A O 1
ATOM 741 N N . LYS A 1 91 ? -0.360 -17.367 1.690 1.00 82.56 91 LYS A N 1
ATOM 742 C CA . LYS A 1 91 ? -1.134 -18.598 1.532 1.00 82.56 91 LYS A CA 1
ATOM 743 C C . LYS A 1 91 ? -2.531 -18.237 1.021 1.00 82.56 91 LYS A C 1
ATOM 745 O O . LYS A 1 91 ? -3.053 -17.170 1.322 1.00 82.56 91 LYS A O 1
ATOM 750 N N . LYS A 1 92 ? -3.129 -19.130 0.233 1.00 80.31 92 LYS A N 1
ATOM 751 C CA . LYS A 1 92 ? -4.475 -18.939 -0.323 1.00 80.31 92 LYS A CA 1
ATOM 752 C C . LYS A 1 92 ? -5.519 -18.854 0.793 1.00 80.31 92 LYS A C 1
ATOM 754 O O . LYS A 1 92 ? -5.598 -19.774 1.603 1.00 80.31 92 LYS A O 1
ATOM 759 N N . GLY A 1 93 ? -6.351 -17.817 0.758 1.00 79.62 93 GLY A N 1
ATOM 760 C CA . GLY A 1 93 ? -7.429 -17.566 1.717 1.00 79.62 93 GLY A CA 1
ATOM 761 C C . GLY A 1 93 ? -6.959 -16.953 3.033 1.00 79.62 93 GLY A C 1
ATOM 762 O O . GLY A 1 93 ? -7.735 -16.907 3.980 1.00 79.62 93 GLY A O 1
ATOM 763 N N . ASP A 1 94 ? -5.699 -16.529 3.106 1.00 86.00 94 ASP A N 1
ATOM 764 C CA . ASP A 1 94 ? -5.015 -16.226 4.359 1.00 86.00 94 ASP A CA 1
ATOM 765 C C . ASP A 1 94 ? -4.456 -14.795 4.355 1.00 86.00 94 ASP A C 1
ATOM 767 O O . ASP A 1 94 ? -3.369 -14.554 4.865 1.00 86.00 94 ASP A O 1
ATOM 771 N N . ILE A 1 95 ? -5.156 -13.838 3.737 1.00 91.38 95 ILE A N 1
ATOM 772 C CA . ILE A 1 95 ? -4.785 -12.414 3.804 1.00 91.38 95 ILE A CA 1
ATOM 773 C C . ILE A 1 95 ? -5.856 -11.609 4.547 1.00 91.38 95 ILE A C 1
ATOM 775 O O . ILE A 1 95 ? -7.058 -11.759 4.292 1.00 91.38 95 ILE A O 1
ATOM 779 N N . SER A 1 96 ? -5.432 -10.738 5.462 1.00 93.56 96 SER A N 1
ATOM 780 C CA . SER A 1 96 ? -6.310 -9.828 6.209 1.00 93.56 96 SER A CA 1
ATOM 781 C C . SER A 1 96 ? -6.211 -8.395 5.678 1.00 93.56 96 SER A C 1
ATOM 783 O O . SER A 1 96 ? -5.214 -8.014 5.062 1.00 93.56 96 SER A O 1
ATOM 785 N N . ASP A 1 97 ? -7.249 -7.583 5.909 1.00 95.69 97 ASP A N 1
ATOM 786 C CA . ASP A 1 97 ? -7.204 -6.163 5.535 1.00 95.69 97 ASP A CA 1
ATOM 787 C C . ASP A 1 97 ? -6.100 -5.443 6.314 1.00 95.69 97 ASP A C 1
ATOM 789 O O . ASP A 1 97 ? -5.370 -4.634 5.747 1.00 95.69 97 ASP A O 1
ATOM 793 N N . LEU A 1 98 ? -5.913 -5.803 7.590 1.00 96.75 98 LEU A N 1
ATOM 794 C CA . LEU A 1 98 ? -4.841 -5.278 8.429 1.00 96.75 98 LEU A CA 1
ATOM 795 C C . LEU A 1 98 ? -3.456 -5.567 7.832 1.00 96.75 98 LEU A C 1
ATOM 797 O O . LEU A 1 98 ? -2.618 -4.664 7.767 1.00 96.75 98 LEU A O 1
ATOM 801 N N . GLU A 1 99 ? -3.218 -6.795 7.357 1.00 96.25 99 GLU A N 1
ATOM 802 C CA . GLU A 1 99 ? -1.957 -7.176 6.714 1.00 96.25 99 GLU A CA 1
ATOM 803 C C . GLU A 1 99 ? -1.718 -6.386 5.423 1.00 96.25 99 GLU A C 1
ATOM 805 O O . GLU A 1 99 ? -0.616 -5.864 5.219 1.00 96.25 99 GLU A O 1
ATOM 810 N N . ILE A 1 100 ? -2.746 -6.240 4.577 1.00 97.56 100 ILE A N 1
ATOM 811 C CA . ILE A 1 100 ? -2.646 -5.444 3.348 1.00 97.56 100 ILE A CA 1
ATOM 812 C C . ILE A 1 100 ? -2.319 -3.991 3.706 1.00 97.56 100 ILE A C 1
ATOM 814 O O . ILE A 1 100 ? -1.325 -3.455 3.221 1.00 97.56 100 ILE A O 1
ATOM 818 N N . LEU A 1 101 ? -3.086 -3.354 4.592 1.00 98.25 101 LEU A N 1
ATOM 819 C CA . LEU A 1 101 ? -2.870 -1.957 4.983 1.00 98.25 101 LEU A CA 1
ATOM 820 C C . LEU A 1 101 ? -1.466 -1.726 5.553 1.00 98.25 101 LEU A C 1
ATOM 822 O O . LEU A 1 101 ? -0.813 -0.736 5.205 1.00 98.25 101 LEU A O 1
ATOM 826 N N . PHE A 1 102 ? -0.970 -2.661 6.365 1.00 97.88 102 PHE A N 1
ATOM 827 C CA . PHE A 1 102 ? 0.379 -2.592 6.911 1.00 97.88 102 PHE A CA 1
ATOM 828 C C . PHE A 1 102 ? 1.451 -2.708 5.819 1.00 97.88 102 PHE A C 1
ATOM 830 O O . PHE A 1 102 ? 2.395 -1.913 5.791 1.00 97.88 102 PHE A O 1
ATOM 837 N N . LEU A 1 103 ? 1.289 -3.632 4.864 1.00 98.12 103 LEU A N 1
ATOM 838 C CA . LEU A 1 103 ? 2.173 -3.761 3.701 1.00 98.12 103 LEU A CA 1
ATOM 839 C C . LEU A 1 103 ? 2.234 -2.461 2.890 1.00 98.12 103 LEU A C 1
ATOM 841 O O . LEU A 1 103 ? 3.322 -2.008 2.516 1.00 98.12 103 LEU A O 1
ATOM 845 N N . LEU A 1 104 ? 1.074 -1.860 2.614 1.00 98.44 104 LEU A N 1
ATOM 846 C CA . LEU A 1 104 ? 0.986 -0.607 1.867 1.00 98.44 104 LEU A CA 1
ATOM 847 C C . LEU A 1 104 ? 1.701 0.515 2.626 1.00 98.44 104 LEU A C 1
ATOM 849 O O . LEU A 1 104 ? 2.506 1.229 2.028 1.00 98.44 104 LEU A O 1
ATOM 853 N N . ALA A 1 105 ? 1.488 0.627 3.940 1.00 97.62 105 ALA A N 1
ATOM 854 C CA . ALA A 1 105 ? 2.115 1.646 4.781 1.00 97.62 105 ALA A CA 1
ATOM 855 C C . ALA A 1 105 ? 3.641 1.477 4.889 1.00 97.62 105 ALA A C 1
ATOM 857 O O . ALA A 1 105 ? 4.361 2.475 4.949 1.00 97.62 105 ALA A O 1
ATOM 858 N N . LEU A 1 106 ? 4.143 0.238 4.857 1.00 97.00 106 LEU A N 1
ATOM 859 C CA . LEU A 1 106 ? 5.575 -0.079 4.811 1.00 97.00 106 LEU A CA 1
ATOM 860 C C . LEU A 1 106 ? 6.232 0.278 3.468 1.00 97.00 106 LEU A C 1
ATOM 862 O O . LEU A 1 106 ? 7.452 0.471 3.414 1.00 97.00 106 LEU A O 1
ATOM 866 N N . SER A 1 107 ? 5.460 0.356 2.382 1.00 97.81 107 SER A N 1
ATOM 867 C CA . SER A 1 107 ? 6.005 0.606 1.048 1.00 97.81 107 SER A CA 1
ATOM 868 C C . SER A 1 107 ? 6.620 2.008 0.909 1.00 97.81 107 SER A C 1
ATOM 870 O O . SER A 1 107 ? 6.151 2.962 1.529 1.00 97.81 107 SER A O 1
ATOM 872 N N . PRO A 1 108 ? 7.658 2.190 0.073 1.00 97.06 108 PRO A N 1
ATOM 873 C CA . PRO A 1 108 ? 8.253 3.506 -0.179 1.00 97.06 108 PRO A CA 1
ATOM 874 C C . PRO A 1 108 ? 7.293 4.582 -0.696 1.00 97.06 108 PRO A C 1
ATOM 876 O O . PRO A 1 108 ? 7.570 5.771 -0.508 1.00 97.06 108 PRO A O 1
ATOM 879 N N . ASP A 1 109 ? 6.205 4.199 -1.363 1.00 97.88 109 ASP A N 1
ATOM 880 C CA . ASP A 1 109 ? 5.148 5.130 -1.771 1.00 97.88 109 ASP A CA 1
ATOM 881 C C . ASP A 1 109 ? 4.152 5.389 -0.632 1.00 97.88 109 ASP A C 1
ATOM 883 O O . ASP A 1 109 ? 3.847 6.546 -0.350 1.00 97.88 109 ASP A O 1
ATOM 887 N N . GLY A 1 110 ? 3.748 4.365 0.127 1.00 96.75 110 GLY A N 1
ATOM 888 C CA . GLY A 1 110 ? 2.895 4.536 1.312 1.00 96.75 110 GLY A CA 1
ATOM 889 C C . GLY A 1 110 ? 3.550 5.371 2.411 1.00 96.75 110 GLY A C 1
ATOM 890 O O . GLY A 1 110 ? 2.900 6.209 3.038 1.00 96.75 110 GLY A O 1
ATOM 891 N N . LYS A 1 111 ? 4.866 5.241 2.594 1.00 94.31 111 LYS A N 1
ATOM 892 C CA . LYS A 1 111 ? 5.675 6.113 3.458 1.00 94.31 111 LYS A CA 1
ATOM 893 C C . LYS A 1 111 ? 5.659 7.567 2.990 1.00 94.31 111 LYS A C 1
ATOM 895 O O . LYS A 1 111 ? 5.583 8.461 3.829 1.00 94.31 111 LYS A O 1
ATOM 900 N N . ALA A 1 112 ? 5.693 7.791 1.675 1.00 93.25 112 ALA A N 1
ATOM 901 C CA . ALA A 1 112 ? 5.715 9.122 1.075 1.00 93.25 112 ALA A CA 1
ATOM 902 C C . ALA A 1 112 ? 4.355 9.839 1.124 1.00 93.25 112 ALA A C 1
ATOM 904 O O . ALA A 1 112 ? 4.335 11.068 1.083 1.00 93.25 112 ALA A O 1
ATOM 905 N N . LEU A 1 113 ? 3.241 9.106 1.254 1.00 92.31 113 LEU A N 1
ATOM 906 C CA . LEU A 1 113 ? 1.922 9.713 1.455 1.00 92.31 113 LEU A CA 1
ATOM 907 C C . LEU A 1 113 ? 1.905 10.517 2.767 1.00 92.31 113 LEU A C 1
ATOM 909 O O . LEU A 1 113 ? 2.194 9.960 3.829 1.00 92.31 113 LEU A O 1
ATOM 913 N N . PRO A 1 114 ? 1.609 11.822 2.743 1.00 84.62 114 PRO A N 1
ATOM 914 C CA . PRO A 1 114 ? 1.710 12.645 3.936 1.00 84.62 114 PRO A CA 1
ATOM 915 C C . PRO A 1 114 ? 0.561 12.352 4.905 1.00 84.62 114 PRO A C 1
ATOM 917 O O . PRO A 1 114 ? -0.600 12.291 4.513 1.00 84.62 114 PRO A O 1
ATOM 920 N N . ILE A 1 115 ? 0.884 12.249 6.193 1.00 81.31 115 ILE A N 1
ATOM 921 C CA . ILE A 1 115 ? -0.070 12.541 7.265 1.00 81.31 115 ILE A CA 1
ATOM 922 C C . ILE A 1 115 ? 0.344 13.895 7.841 1.00 81.31 115 ILE A C 1
ATOM 924 O O . ILE A 1 115 ? 1.527 14.048 8.166 1.00 81.31 115 ILE A O 1
ATOM 928 N N . PRO A 1 116 ? -0.578 14.867 7.974 1.00 69.75 116 PRO A N 1
ATOM 929 C CA . PRO A 1 116 ? -0.293 16.100 8.685 1.00 69.75 116 PRO A CA 1
ATOM 930 C C . PRO A 1 116 ? 0.252 15.770 10.071 1.00 69.75 116 PRO A C 1
ATOM 932 O O . PRO A 1 116 ? -0.407 15.143 10.899 1.00 69.75 116 PRO A O 1
ATOM 935 N N . PHE A 1 117 ? 1.485 16.184 10.305 1.00 63.28 117 PHE A N 1
ATOM 936 C CA . PHE A 1 117 ? 2.073 16.240 11.627 1.00 63.28 117 PHE A CA 1
ATOM 937 C C . PHE A 1 117 ? 2.213 17.702 11.974 1.00 63.28 117 PHE A C 1
ATOM 939 O O . PHE A 1 117 ? 2.734 18.474 11.166 1.00 63.28 117 PHE A O 1
ATOM 946 N N . SER A 1 118 ? 1.788 18.090 13.174 1.00 57.22 118 SER A N 1
ATOM 947 C CA . SER A 1 118 ? 2.180 19.401 13.660 1.00 57.22 118 SER A CA 1
ATOM 948 C C . SER A 1 118 ? 3.708 19.439 13.757 1.00 57.22 118 SER A C 1
ATOM 950 O O . SER A 1 118 ? 4.363 18.469 14.158 1.00 57.22 118 SER A O 1
ATOM 952 N N . GLN A 1 119 ? 4.288 20.567 13.357 1.00 54.59 119 GLN A N 1
ATOM 953 C CA . GLN A 1 119 ? 5.727 20.795 13.453 1.00 54.59 119 GLN A CA 1
ATOM 954 C C . GLN A 1 119 ? 6.212 20.619 14.906 1.00 54.59 119 GLN A C 1
ATOM 956 O O . GLN A 1 119 ? 7.279 20.056 15.125 1.00 54.59 119 GLN A O 1
ATOM 961 N N . ALA A 1 120 ? 5.358 20.959 15.881 1.00 51.12 120 ALA A N 1
ATOM 962 C CA . ALA A 1 120 ? 5.562 20.700 17.303 1.00 51.12 120 ALA A CA 1
ATOM 963 C C . ALA A 1 120 ? 5.807 19.213 17.613 1.00 51.12 120 ALA A C 1
ATOM 965 O O . ALA A 1 120 ? 6.831 18.893 18.197 1.00 51.12 120 ALA A O 1
ATOM 966 N N . ILE A 1 121 ? 4.972 18.283 17.126 1.00 58.78 121 ILE A N 1
ATOM 967 C CA . ILE A 1 121 ? 5.188 16.840 17.355 1.00 58.78 121 ILE A CA 1
ATOM 968 C C . ILE A 1 121 ? 6.502 16.374 16.717 1.00 58.78 121 ILE A C 1
ATOM 970 O O . ILE A 1 121 ? 7.220 15.551 17.284 1.00 58.78 121 ILE A O 1
ATOM 974 N N . ARG A 1 122 ? 6.848 16.900 15.536 1.00 60.16 122 ARG A N 1
ATOM 975 C CA . ARG A 1 122 ? 8.113 16.569 14.863 1.00 60.16 122 ARG A CA 1
ATOM 976 C C . ARG A 1 122 ? 9.322 17.045 15.670 1.00 60.16 122 ARG A C 1
ATOM 978 O O . ARG A 1 122 ? 10.317 16.323 15.759 1.00 60.16 122 ARG A O 1
ATOM 985 N N . ASP A 1 123 ? 9.235 18.236 16.244 1.00 58.62 123 ASP A N 1
ATOM 986 C CA . ASP A 1 123 ? 10.297 18.831 17.047 1.00 58.62 123 ASP A CA 1
ATOM 987 C C . ASP A 1 123 ? 10.371 18.207 18.447 1.00 58.62 123 ASP A C 1
ATOM 989 O O . ASP A 1 123 ? 11.471 17.947 18.931 1.00 58.62 123 ASP A O 1
ATOM 993 N N . ASP A 1 124 ? 9.247 17.819 19.042 1.00 58.84 124 ASP A N 1
ATOM 994 C CA . ASP A 1 124 ? 9.204 17.063 20.295 1.00 58.84 124 ASP A CA 1
ATOM 995 C C . ASP A 1 124 ? 9.740 15.636 20.121 1.00 58.84 124 ASP A C 1
ATOM 997 O O . ASP A 1 124 ? 10.385 15.094 21.022 1.00 58.84 124 ASP A O 1
ATOM 1001 N N . TYR A 1 125 ? 9.547 15.027 18.944 1.00 59.31 125 TYR A N 1
ATOM 1002 C CA . TYR A 1 125 ? 10.173 13.747 18.606 1.00 59.31 125 TYR A CA 1
ATOM 1003 C C . TYR A 1 125 ? 11.695 13.882 18.499 1.00 59.31 125 TYR A C 1
ATOM 1005 O O . TYR A 1 125 ? 12.418 13.022 19.003 1.00 59.31 125 TYR A O 1
ATOM 1013 N N . LYS A 1 126 ? 12.188 14.963 17.873 1.00 63.41 126 LYS A N 1
ATOM 1014 C CA . LYS A 1 126 ? 13.628 15.271 17.793 1.00 6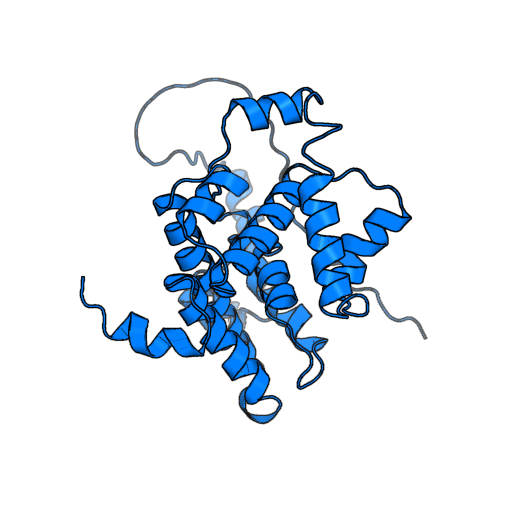3.41 126 LYS A CA 1
ATOM 1015 C C . LYS A 1 126 ? 14.235 15.558 19.165 1.00 63.41 126 LYS A C 1
ATOM 1017 O O . LYS A 1 126 ? 1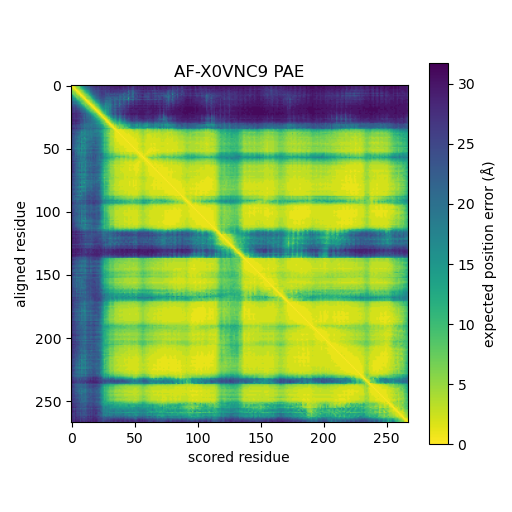5.372 15.172 19.404 1.00 63.41 126 LYS A O 1
ATOM 1022 N N . LYS A 1 127 ? 13.483 16.216 20.049 1.00 58.53 127 LYS A N 1
ATOM 1023 C CA . LYS A 1 127 ? 13.900 16.549 21.419 1.00 58.53 127 LYS A CA 1
ATOM 1024 C C . LYS A 1 127 ? 13.758 15.383 22.403 1.00 58.53 127 LYS A C 1
ATOM 1026 O O . LYS A 1 127 ? 14.112 15.537 23.563 1.00 58.53 127 LYS A O 1
ATOM 1031 N N . GLY A 1 128 ? 13.223 14.238 21.972 1.00 55.28 128 GLY A N 1
ATOM 1032 C CA . GLY A 1 128 ? 12.980 13.091 22.849 1.00 55.28 128 GLY A CA 1
ATOM 1033 C C . GLY A 1 128 ? 11.837 13.292 23.853 1.00 55.28 128 GLY A C 1
ATOM 1034 O O . GLY A 1 128 ? 11.598 12.425 24.676 1.00 55.28 128 GLY A O 1
ATOM 1035 N N . ILE A 1 129 ? 11.082 14.388 23.765 1.00 52.62 129 ILE A N 1
ATOM 1036 C CA . ILE A 1 129 ? 9.997 14.722 24.702 1.00 52.62 129 ILE A CA 1
ATOM 1037 C C . ILE A 1 129 ? 8.775 13.819 24.457 1.00 52.62 129 ILE A C 1
ATOM 1039 O O . ILE A 1 129 ? 8.085 13.417 25.387 1.00 52.62 129 ILE A O 1
ATOM 1043 N N . TYR A 1 130 ? 8.562 13.389 23.210 1.00 50.34 130 TYR A N 1
ATOM 1044 C CA . TYR A 1 130 ? 7.522 12.418 22.840 1.00 50.34 130 TYR A CA 1
ATOM 1045 C C . TYR A 1 130 ? 7.895 10.953 23.160 1.00 50.34 130 TYR A C 1
ATOM 1047 O O . TYR A 1 130 ? 7.348 10.035 22.547 1.00 50.34 130 TYR A O 1
ATOM 1055 N N . GLN A 1 131 ? 8.876 10.693 24.034 1.00 48.62 131 GLN A N 1
ATOM 1056 C CA . GLN A 1 131 ? 9.407 9.340 24.243 1.00 48.62 131 GLN A CA 1
ATOM 1057 C C . GLN A 1 131 ? 8.505 8.404 25.054 1.00 48.62 131 GLN A C 1
ATOM 1059 O O . GLN A 1 131 ? 8.591 7.207 24.796 1.00 48.62 131 GLN A O 1
ATOM 1064 N N . ASP A 1 132 ? 7.609 8.888 25.925 1.00 46.78 132 ASP A N 1
ATOM 1065 C CA . ASP A 1 132 ? 7.000 7.976 26.915 1.00 46.78 132 ASP A CA 1
ATOM 1066 C C . ASP A 1 132 ? 5.482 7.726 26.811 1.00 46.78 132 ASP A C 1
ATOM 1068 O O . ASP A 1 132 ? 5.041 6.618 27.097 1.00 46.78 132 ASP A O 1
ATOM 1072 N N . GLY A 1 133 ? 4.670 8.677 26.324 1.00 43.88 133 GLY A N 1
ATOM 1073 C CA . GLY A 1 133 ? 3.202 8.500 26.254 1.00 43.88 133 GLY A CA 1
ATOM 1074 C C . GLY A 1 133 ? 2.626 8.235 24.854 1.00 43.88 133 GLY A C 1
ATOM 1075 O O . GLY A 1 133 ? 1.709 7.436 24.682 1.00 43.88 133 GLY A O 1
ATOM 1076 N N . GLY A 1 134 ? 3.164 8.897 23.823 1.00 49.03 134 GLY A N 1
ATOM 1077 C CA . GLY A 1 134 ? 2.591 8.874 22.469 1.00 49.03 134 GLY A CA 1
ATOM 1078 C C . GLY A 1 134 ? 3.080 7.725 21.581 1.00 49.03 134 GLY A C 1
ATOM 1079 O O . GLY A 1 134 ? 2.291 7.168 20.822 1.00 49.03 134 GLY A O 1
ATOM 1080 N N . LYS A 1 135 ? 4.369 7.352 21.668 1.00 50.09 135 LYS A N 1
ATOM 1081 C CA . LYS A 1 135 ? 5.000 6.335 20.797 1.00 50.09 135 LYS A CA 1
ATOM 1082 C C . LYS A 1 135 ? 4.512 4.911 21.053 1.00 50.09 135 LYS A C 1
ATOM 1084 O O . LYS A 1 135 ? 4.345 4.158 20.097 1.00 50.09 135 LYS A O 1
ATOM 1089 N N . LYS A 1 136 ? 4.287 4.564 22.323 1.00 55.38 136 LYS A N 1
ATOM 1090 C CA . LYS A 1 136 ? 3.790 3.244 22.744 1.00 55.38 136 LYS A CA 1
ATOM 1091 C C . LYS A 1 136 ? 2.346 3.011 22.281 1.00 55.38 136 LYS A C 1
ATOM 1093 O O . LYS A 1 136 ? 2.016 1.922 21.845 1.00 55.38 136 LYS A O 1
ATOM 1098 N N . ASN A 1 137 ? 1.539 4.071 22.191 1.00 75.06 137 ASN A N 1
ATOM 1099 C CA . ASN A 1 137 ? 0.109 3.964 21.901 1.00 75.06 137 ASN A CA 1
ATOM 1100 C C . ASN A 1 137 ? -0.215 3.257 20.566 1.00 75.06 137 ASN A C 1
ATOM 1102 O O . ASN A 1 137 ? -0.924 2.260 20.564 1.00 75.06 137 ASN A O 1
ATOM 1106 N N . TYR A 1 138 ? 0.320 3.710 19.424 1.00 83.44 138 TYR A N 1
ATOM 1107 C CA . TYR A 1 138 ? -0.040 3.089 18.133 1.00 83.44 138 TYR A CA 1
ATOM 1108 C C . TYR A 1 138 ? 0.622 1.733 17.891 1.00 83.44 138 TYR A C 1
ATOM 1110 O O . TYR A 1 138 ? 0.067 0.913 17.166 1.00 83.44 138 TYR A O 1
ATOM 1118 N N . TRP A 1 139 ? 1.789 1.495 18.488 1.00 85.50 139 TRP A N 1
ATOM 1119 C CA . TRP A 1 139 ? 2.415 0.177 18.461 1.00 85.50 139 TRP A CA 1
ATOM 1120 C C . TRP A 1 139 ? 1.582 -0.837 19.244 1.00 85.50 139 TRP A C 1
ATOM 1122 O O . TRP A 1 139 ? 1.252 -1.889 18.707 1.00 85.50 139 TRP A O 1
ATOM 1132 N N . ASP A 1 140 ? 1.175 -0.488 20.466 1.00 86.88 140 ASP A N 1
ATOM 1133 C CA . ASP A 1 140 ? 0.364 -1.353 21.322 1.00 86.88 140 ASP A CA 1
ATOM 1134 C C . ASP A 1 140 ? -1.034 -1.571 20.735 1.00 86.88 140 ASP A C 1
ATOM 1136 O O . ASP A 1 140 ? -1.514 -2.702 20.702 1.00 86.88 140 ASP A O 1
ATOM 1140 N N . LYS A 1 141 ? -1.652 -0.523 20.176 1.00 89.81 141 LYS A N 1
ATOM 1141 C CA . LYS A 1 141 ? -2.909 -0.635 19.423 1.00 89.81 141 LYS A CA 1
ATOM 1142 C C . LYS A 1 141 ? -2.788 -1.587 18.232 1.00 89.81 141 LYS A C 1
ATOM 1144 O O . LYS A 1 141 ? -3.662 -2.421 18.022 1.00 89.81 141 LYS A O 1
ATOM 1149 N N . LEU A 1 142 ? -1.709 -1.484 17.452 1.00 92.06 142 LEU A N 1
ATOM 1150 C CA . LEU A 1 142 ? -1.501 -2.368 16.307 1.00 92.06 142 LEU A CA 1
ATOM 1151 C C . LEU A 1 142 ? -1.228 -3.811 16.749 1.00 92.06 142 LEU A C 1
ATOM 1153 O O . LEU A 1 142 ? -1.758 -4.731 16.139 1.00 92.06 142 LEU A O 1
ATOM 1157 N N . LEU A 1 143 ? -0.458 -4.018 17.821 1.00 91.81 143 LEU A N 1
ATOM 1158 C CA . LEU A 1 143 ? -0.262 -5.341 18.420 1.00 91.81 143 LEU A CA 1
ATOM 1159 C C . LEU A 1 143 ? -1.586 -5.956 18.873 1.00 91.81 143 LEU A C 1
ATOM 1161 O O . LEU A 1 143 ? -1.836 -7.118 18.576 1.00 91.81 143 LEU A O 1
ATOM 1165 N N . HIS A 1 144 ? -2.428 -5.179 19.557 1.00 92.81 144 HIS A N 1
ATOM 1166 C CA . HIS A 1 144 ? -3.753 -5.622 19.981 1.00 92.81 144 HIS A CA 1
ATOM 1167 C C . HIS A 1 144 ? -4.586 -6.094 18.788 1.00 92.81 144 HIS A C 1
ATOM 1169 O O . HIS A 1 144 ? -5.075 -7.217 18.807 1.00 92.81 144 HIS A O 1
ATOM 1175 N N . LEU A 1 145 ? -4.653 -5.293 17.718 1.00 94.25 145 LEU A N 1
ATOM 1176 C CA . LEU A 1 145 ? -5.357 -5.675 16.492 1.00 94.25 145 LEU A CA 1
ATOM 1177 C C . LEU A 1 145 ? -4.785 -6.949 15.857 1.00 94.25 145 LEU A C 1
ATOM 1179 O O . LEU A 1 145 ? -5.551 -7.795 15.412 1.00 94.25 145 LEU A O 1
ATOM 1183 N N . ILE A 1 146 ? -3.457 -7.109 15.819 1.00 94.69 146 ILE A N 1
ATOM 1184 C CA . ILE A 1 146 ? -2.821 -8.316 15.266 1.00 94.69 146 ILE A CA 1
ATOM 1185 C C . ILE A 1 146 ? -3.264 -9.560 16.043 1.00 94.69 146 ILE A C 1
ATOM 1187 O O . ILE A 1 146 ? -3.646 -10.548 15.421 1.00 94.69 146 ILE A O 1
ATOM 1191 N N . PHE A 1 147 ? -3.261 -9.500 17.378 1.00 93.81 147 PHE A N 1
ATOM 1192 C CA . PHE A 1 147 ? -3.705 -10.616 18.216 1.00 93.81 147 PHE A CA 1
ATOM 1193 C C . PHE A 1 147 ? -5.214 -10.865 18.112 1.00 93.81 147 PHE A C 1
ATOM 1195 O O . PHE A 1 147 ? -5.638 -12.013 18.045 1.00 93.81 147 PHE A O 1
ATOM 1202 N N . GLU A 1 148 ? -6.038 -9.815 18.052 1.00 93.94 148 GLU A N 1
ATOM 1203 C CA . GLU A 1 148 ? -7.490 -9.953 17.858 1.00 93.94 148 GLU A CA 1
ATOM 1204 C C . GLU A 1 148 ? -7.847 -10.608 16.519 1.00 93.94 148 GLU A C 1
ATOM 1206 O O . GLU A 1 148 ? -8.852 -11.312 16.429 1.00 93.94 148 GLU A O 1
ATOM 1211 N N . GLN A 1 149 ? -7.043 -10.376 15.478 1.00 91.69 149 GLN A N 1
ATOM 1212 C CA . GLN A 1 149 ? -7.222 -10.992 14.162 1.00 91.69 149 GLN A CA 1
ATOM 1213 C C . GLN A 1 149 ? -6.594 -12.394 14.054 1.00 91.69 149 GLN A C 1
ATOM 1215 O O . GLN A 1 149 ? -6.844 -13.079 13.064 1.00 91.69 149 GLN A O 1
ATOM 1220 N N . GLY A 1 150 ? -5.803 -12.837 15.039 1.00 92.19 150 GLY A N 1
ATOM 1221 C CA . GLY A 1 150 ? -5.055 -14.100 14.966 1.00 92.19 150 GLY A CA 1
ATOM 1222 C C . GLY A 1 150 ? -3.933 -14.082 13.919 1.00 92.19 150 GLY A C 1
ATOM 1223 O O . GLY A 1 150 ? -3.608 -15.111 13.321 1.00 92.19 150 GLY A O 1
ATOM 1224 N N . ASP A 1 151 ? -3.377 -12.902 13.637 1.00 92.81 151 ASP A N 1
ATOM 1225 C CA . ASP A 1 151 ? -2.398 -12.671 12.573 1.00 92.81 151 ASP A CA 1
ATOM 1226 C C . ASP A 1 151 ? -0.933 -12.707 13.076 1.00 92.81 151 ASP A C 1
ATOM 1228 O O . ASP A 1 151 ? 0.003 -12.413 12.327 1.00 92.81 151 ASP A O 1
ATOM 1232 N N . GLU A 1 152 ? -0.670 -13.088 14.327 1.00 91.94 152 GLU A N 1
ATOM 1233 C CA . GLU A 1 152 ? 0.682 -13.120 14.916 1.00 91.94 152 GLU A CA 1
ATOM 1234 C C . GLU A 1 152 ? 1.664 -14.057 14.187 1.00 91.94 152 GLU A C 1
ATOM 1236 O O . GLU A 1 152 ? 2.886 -13.878 14.237 1.00 91.94 152 GLU A O 1
ATOM 1241 N N . ASP A 1 153 ? 1.143 -15.040 13.457 1.00 90.25 153 ASP A N 1
ATOM 1242 C CA . ASP A 1 153 ? 1.929 -15.984 12.666 1.00 90.25 153 ASP A CA 1
ATOM 1243 C C . ASP A 1 153 ? 2.302 -15.452 11.277 1.00 90.25 153 ASP A C 1
ATOM 1245 O O . ASP A 1 153 ? 3.168 -16.025 10.599 1.00 90.25 153 ASP A O 1
ATOM 1249 N N . LYS A 1 154 ? 1.706 -14.334 10.843 1.00 91.62 154 LYS A N 1
ATOM 1250 C CA . LYS A 1 154 ? 2.016 -13.733 9.544 1.00 91.62 154 LYS A CA 1
ATOM 1251 C C . LYS A 1 154 ? 3.447 -13.233 9.541 1.00 91.62 154 LYS A C 1
ATOM 1253 O O . LYS A 1 154 ? 3.873 -12.419 10.364 1.00 91.62 154 LYS A O 1
ATOM 1258 N N . LYS A 1 155 ? 4.184 -13.657 8.517 1.00 92.19 155 LYS A N 1
ATOM 1259 C CA . LYS A 1 155 ? 5.585 -13.282 8.321 1.00 92.19 155 LYS A CA 1
ATOM 1260 C C . LYS A 1 155 ? 5.792 -11.763 8.336 1.00 92.19 155 LYS A C 1
ATOM 1262 O O . LYS A 1 155 ? 6.775 -11.294 8.899 1.00 92.19 155 LYS A O 1
ATOM 1267 N N . LEU A 1 156 ? 4.870 -10.997 7.745 1.00 93.12 156 LEU A N 1
ATOM 1268 C CA . LEU A 1 156 ? 4.979 -9.540 7.680 1.00 93.12 156 LEU A CA 1
ATOM 1269 C C . LEU A 1 156 ? 4.994 -8.904 9.079 1.00 93.12 156 LEU A C 1
ATOM 1271 O O . LEU A 1 156 ? 5.844 -8.052 9.345 1.00 93.12 156 LEU A O 1
ATOM 1275 N N . PHE A 1 157 ? 4.107 -9.344 9.975 1.00 93.62 157 PHE A N 1
ATOM 1276 C CA . PHE A 1 157 ? 4.036 -8.849 11.350 1.00 93.62 157 PHE A CA 1
ATOM 1277 C C . PHE A 1 157 ? 5.182 -9.376 12.214 1.00 93.62 157 PHE A C 1
ATOM 1279 O O . PHE A 1 157 ? 5.780 -8.600 12.962 1.00 93.62 157 PHE A O 1
ATOM 1286 N N . ARG A 1 158 ? 5.572 -10.648 12.057 1.00 90.50 158 ARG A N 1
ATOM 1287 C CA . ARG A 1 158 ? 6.745 -11.203 12.751 1.00 90.50 158 ARG A CA 1
ATOM 1288 C C . ARG A 1 158 ? 8.015 -10.414 12.446 1.00 90.50 158 ARG A C 1
ATOM 1290 O O . ARG A 1 158 ? 8.647 -9.901 13.367 1.00 90.50 158 ARG A O 1
ATOM 1297 N N . ASP A 1 159 ? 8.335 -10.257 11.163 1.00 89.44 159 ASP A N 1
ATOM 1298 C CA . ASP A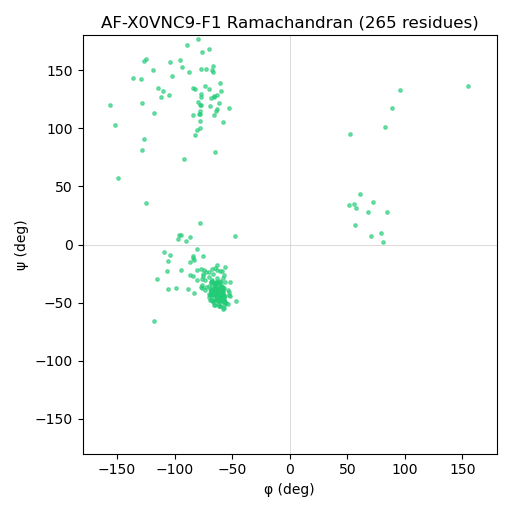 1 159 ? 9.599 -9.666 10.713 1.00 89.44 159 ASP A CA 1
ATOM 1299 C C . ASP A 1 159 ? 9.703 -8.162 11.040 1.00 89.44 159 ASP A C 1
ATOM 1301 O O . ASP A 1 159 ? 10.805 -7.660 11.267 1.00 89.44 159 ASP A O 1
ATOM 1305 N N . ASN A 1 160 ? 8.582 -7.426 11.050 1.00 88.69 160 ASN A N 1
ATOM 1306 C CA . ASN A 1 160 ? 8.594 -5.960 11.173 1.00 88.69 160 ASN A CA 1
ATOM 1307 C C . ASN A 1 160 ? 8.131 -5.428 12.534 1.00 88.69 160 ASN A C 1
ATOM 1309 O O . ASN A 1 160 ? 8.489 -4.299 12.875 1.00 88.69 160 ASN A O 1
ATOM 1313 N N . ILE A 1 161 ? 7.343 -6.202 13.289 1.00 86.81 161 ILE A N 1
ATOM 1314 C CA . ILE A 1 161 ? 6.746 -5.770 14.557 1.00 86.81 161 ILE A CA 1
ATOM 1315 C C . ILE A 1 161 ? 7.244 -6.636 15.717 1.00 86.81 161 ILE A C 1
ATOM 1317 O O . ILE A 1 161 ? 7.970 -6.153 16.588 1.00 86.81 161 ILE A O 1
ATOM 1321 N N . LEU A 1 162 ? 6.903 -7.926 15.726 1.00 84.44 162 LEU A N 1
ATOM 1322 C CA . LEU A 1 162 ? 7.118 -8.784 16.899 1.00 84.44 162 LEU A CA 1
ATOM 1323 C C . LEU A 1 162 ? 8.607 -8.970 17.223 1.00 84.44 162 LEU A C 1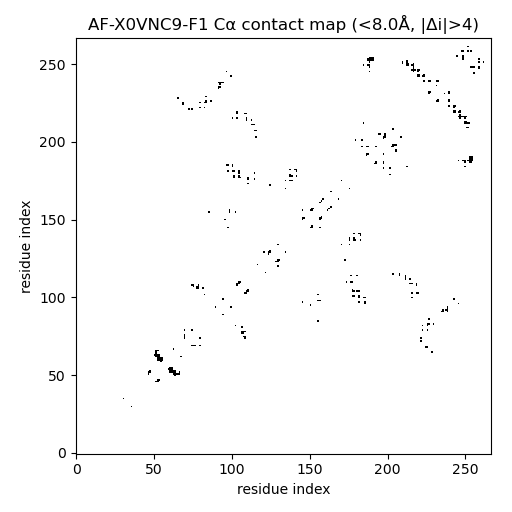
ATOM 1325 O O . LEU A 1 162 ? 8.999 -8.798 18.375 1.00 84.44 162 LEU A O 1
ATOM 1329 N N . MET A 1 163 ? 9.461 -9.179 16.214 1.00 82.75 163 MET A N 1
ATOM 1330 C CA . MET A 1 163 ? 10.910 -9.295 16.435 1.00 82.75 163 MET A CA 1
ATOM 1331 C C . MET A 1 163 ? 11.547 -8.016 16.999 1.00 82.75 163 MET A C 1
ATOM 1333 O O . MET A 1 163 ? 12.552 -8.097 17.701 1.00 82.75 163 MET A O 1
ATOM 1337 N N . LYS A 1 164 ? 10.996 -6.829 16.702 1.00 81.69 164 LYS A N 1
ATOM 1338 C CA . LYS A 1 164 ? 11.480 -5.573 17.300 1.00 81.69 164 LYS A CA 1
ATOM 1339 C C . LYS A 1 164 ? 11.068 -5.467 18.766 1.00 81.69 164 LYS A C 1
ATOM 1341 O O . LYS A 1 164 ? 11.849 -4.975 19.573 1.00 81.69 164 LYS A O 1
ATOM 1346 N N . LYS A 1 165 ? 9.867 -5.955 19.110 1.00 76.25 165 LYS A N 1
ATOM 1347 C CA . LYS A 1 165 ? 9.376 -6.007 20.495 1.00 76.25 165 LYS A CA 1
ATOM 1348 C C . LYS A 1 165 ? 10.263 -6.906 21.355 1.00 76.25 165 LYS A C 1
ATOM 1350 O O . LYS A 1 165 ? 10.687 -6.482 22.420 1.00 76.25 165 LYS A O 1
ATOM 1355 N N . GLU A 1 166 ? 10.574 -8.108 20.871 1.00 74.44 166 GLU A N 1
ATOM 1356 C CA . GLU A 1 166 ? 11.438 -9.075 21.570 1.00 74.44 166 GLU A CA 1
ATOM 1357 C C . GLU A 1 166 ? 12.851 -8.537 21.827 1.00 74.44 166 GLU A C 1
ATOM 1359 O O . GLU A 1 166 ? 13.479 -8.885 22.820 1.00 74.44 166 GLU A O 1
ATOM 1364 N N . LYS A 1 167 ? 13.349 -7.682 20.931 1.00 77.56 167 LYS A N 1
ATOM 1365 C CA . LYS A 1 167 ? 14.668 -7.048 21.037 1.00 77.56 167 LYS A CA 1
ATOM 1366 C C . LYS A 1 167 ? 14.655 -5.708 21.771 1.00 77.56 167 LYS A C 1
ATOM 1368 O O . LYS A 1 167 ? 15.689 -5.045 21.801 1.00 77.56 167 LYS A O 1
ATOM 1373 N N . GLU A 1 168 ? 13.500 -5.291 22.290 1.00 73.69 168 GLU A N 1
ATOM 1374 C CA . GLU A 1 168 ? 13.299 -3.989 22.940 1.00 73.69 168 GLU A CA 1
ATOM 1375 C C . GLU A 1 168 ? 13.783 -2.804 22.075 1.00 73.69 168 GLU A C 1
ATOM 1377 O O . GLU A 1 168 ? 14.279 -1.790 22.569 1.00 73.69 168 GLU A O 1
ATOM 1382 N N . GLU A 1 169 ? 13.648 -2.919 20.748 1.00 74.06 169 GLU A N 1
ATOM 1383 C CA . GLU A 1 169 ? 14.094 -1.879 19.822 1.00 74.06 169 GLU A CA 1
ATOM 1384 C C . GLU A 1 169 ? 13.205 -0.630 19.923 1.00 74.06 169 GLU A C 1
ATOM 1386 O O . GLU A 1 169 ? 11.973 -0.690 19.881 1.00 74.06 169 GLU A O 1
ATOM 1391 N N . ILE A 1 170 ? 13.841 0.541 19.993 1.00 72.19 170 ILE A N 1
ATOM 1392 C CA . ILE A 1 170 ? 13.142 1.828 20.057 1.00 72.19 170 ILE A CA 1
ATOM 1393 C C . ILE A 1 170 ? 12.448 2.110 18.716 1.00 72.19 170 ILE A C 1
ATOM 1395 O O . ILE A 1 170 ? 13.095 2.167 17.668 1.00 72.19 170 ILE A O 1
ATOM 1399 N N . THR A 1 171 ? 11.138 2.379 18.749 1.00 74.94 171 THR A N 1
ATOM 1400 C CA . THR A 1 171 ? 10.375 2.758 17.551 1.00 74.94 171 THR A CA 1
ATOM 1401 C C . THR A 1 171 ? 10.826 4.117 17.002 1.00 74.94 171 THR A C 1
ATOM 1403 O O . THR A 1 171 ? 10.889 5.146 17.695 1.00 74.94 171 THR A O 1
ATOM 1406 N N . SER A 1 172 ? 11.161 4.145 15.712 1.00 82.31 172 SER A N 1
ATOM 1407 C CA . SER A 1 172 ? 11.534 5.375 15.009 1.00 82.31 172 SER A CA 1
ATOM 1408 C C . SER A 1 172 ? 10.304 6.238 14.685 1.00 82.31 172 SER A C 1
ATOM 1410 O O . SER A 1 172 ? 9.166 5.782 14.765 1.00 82.31 172 SER A O 1
ATOM 1412 N N . LEU A 1 173 ? 10.508 7.509 14.306 1.00 80.62 173 LEU A N 1
ATOM 1413 C CA . LEU A 1 173 ? 9.394 8.366 13.858 1.00 80.62 173 LEU A CA 1
ATOM 1414 C C . LEU A 1 173 ? 8.699 7.770 12.629 1.00 80.62 173 LEU A C 1
ATOM 1416 O O . LEU A 1 173 ? 7.485 7.868 12.483 1.00 80.62 173 LEU A O 1
ATOM 1420 N N . GLU A 1 174 ? 9.485 7.155 11.750 1.00 85.25 174 GLU A N 1
ATOM 1421 C CA . GLU A 1 174 ? 8.973 6.478 10.568 1.00 85.25 174 GLU A CA 1
ATOM 1422 C C . GLU A 1 174 ? 8.069 5.304 10.966 1.00 85.25 174 GLU A C 1
ATOM 1424 O O . GLU A 1 174 ? 6.949 5.217 10.472 1.00 85.25 174 GLU A O 1
ATOM 1429 N N . ASP A 1 175 ? 8.506 4.476 11.920 1.00 87.31 175 ASP A N 1
ATOM 1430 C CA . ASP A 1 175 ? 7.707 3.377 12.474 1.00 87.31 175 ASP A CA 1
ATOM 1431 C C . ASP A 1 175 ? 6.380 3.888 13.054 1.00 87.31 175 ASP A C 1
ATOM 1433 O O . ASP A 1 175 ? 5.313 3.397 12.695 1.00 87.31 175 ASP A O 1
ATOM 1437 N N . TYR A 1 176 ? 6.424 4.941 13.877 1.00 86.00 176 TYR A N 1
ATOM 1438 C CA . TYR A 1 176 ? 5.217 5.558 14.431 1.00 86.00 176 TYR A CA 1
ATOM 1439 C C . TYR A 1 176 ? 4.231 6.001 13.337 1.00 86.00 176 TYR A C 1
ATOM 1441 O O . TYR A 1 176 ? 3.030 5.752 13.446 1.00 86.00 176 TYR A O 1
ATOM 1449 N N . ILE A 1 177 ? 4.720 6.644 12.270 1.00 88.12 177 ILE A N 1
ATOM 1450 C CA . ILE A 1 177 ? 3.878 7.097 11.152 1.00 88.12 177 ILE A CA 1
ATOM 1451 C C . ILE A 1 177 ? 3.245 5.903 10.433 1.00 88.12 177 ILE A C 1
ATOM 1453 O O . ILE A 1 177 ? 2.070 5.969 10.073 1.00 88.12 177 ILE A O 1
ATOM 1457 N N . ILE A 1 178 ? 4.000 4.822 10.227 1.00 93.00 178 ILE A N 1
ATOM 1458 C CA . ILE A 1 178 ? 3.505 3.594 9.593 1.00 93.00 178 ILE A CA 1
ATOM 1459 C C . ILE A 1 178 ? 2.391 2.973 10.438 1.00 93.00 178 ILE A C 1
ATOM 1461 O O . ILE A 1 178 ? 1.326 2.664 9.900 1.00 93.00 178 ILE A O 1
ATOM 1465 N N . TYR A 1 179 ? 2.586 2.842 11.752 1.00 91.75 179 TYR A N 1
ATOM 1466 C CA . TYR A 1 179 ? 1.574 2.253 12.637 1.00 91.75 179 TYR A CA 1
ATOM 1467 C C . TYR A 1 179 ? 0.334 3.136 12.738 1.00 91.75 179 TYR A C 1
ATOM 1469 O O . TYR A 1 179 ? -0.780 2.630 12.626 1.00 91.75 179 TYR A O 1
ATOM 1477 N N . LYS A 1 180 ? 0.511 4.461 12.838 1.00 91.69 180 LYS A N 1
ATOM 1478 C CA . LYS A 1 180 ? -0.606 5.413 12.823 1.00 91.69 180 LYS A CA 1
ATOM 1479 C C . LYS A 1 180 ? -1.412 5.318 11.526 1.00 91.69 180 LYS A C 1
ATOM 1481 O O . LYS A 1 180 ? -2.631 5.247 11.599 1.00 91.69 180 LYS A O 1
ATOM 1486 N N . LYS A 1 181 ? -0.754 5.290 10.356 1.00 94.69 181 LYS A N 1
ATOM 1487 C CA . LYS A 1 181 ? -1.415 5.106 9.045 1.00 94.69 181 LYS A CA 1
ATOM 1488 C C . LYS A 1 181 ? -2.215 3.813 9.002 1.00 94.69 181 LYS A C 1
ATOM 1490 O O . LYS A 1 181 ? -3.372 3.829 8.608 1.00 94.69 181 LYS A O 1
ATOM 1495 N N . THR A 1 182 ? -1.588 2.719 9.418 1.00 96.69 182 THR A N 1
ATOM 1496 C CA . THR A 1 182 ? -2.190 1.384 9.379 1.00 96.69 182 THR A CA 1
ATOM 1497 C C . THR A 1 182 ? -3.434 1.329 10.259 1.00 96.69 182 THR A C 1
ATOM 1499 O O . THR A 1 182 ? -4.501 0.970 9.778 1.00 96.69 182 THR A O 1
ATOM 1502 N N . HIS A 1 183 ? -3.316 1.759 11.517 1.00 95.00 183 HIS A N 1
ATOM 1503 C CA . HIS A 1 183 ? -4.419 1.756 12.475 1.00 95.00 183 HIS A CA 1
ATOM 1504 C C . HIS A 1 183 ? -5.558 2.695 12.028 1.00 95.00 183 HIS A C 1
ATOM 1506 O O . HIS A 1 183 ? -6.717 2.295 12.033 1.00 95.00 183 HIS A O 1
ATOM 1512 N N . LEU A 1 184 ? -5.224 3.901 11.542 1.00 94.44 184 LEU A N 1
ATOM 1513 C CA . LEU A 1 184 ? -6.189 4.863 10.990 1.00 94.44 184 LEU A CA 1
ATOM 1514 C C . LEU A 1 184 ? -6.995 4.278 9.841 1.00 94.44 184 LEU A C 1
ATOM 1516 O O . LEU A 1 184 ? -8.219 4.370 9.831 1.00 94.44 184 LEU A O 1
ATOM 1520 N N . LEU A 1 185 ? -6.304 3.710 8.858 1.00 96.38 185 LEU A N 1
ATOM 1521 C CA . LEU A 1 185 ? -6.956 3.177 7.672 1.00 96.38 185 LEU A CA 1
ATOM 1522 C C . LEU A 1 185 ? -7.753 1.916 7.988 1.00 96.38 185 LEU A C 1
ATOM 1524 O O . LEU A 1 185 ? -8.753 1.675 7.326 1.00 96.38 185 LEU A O 1
ATOM 1528 N N . TYR A 1 186 ? -7.349 1.152 9.003 1.00 96.31 186 TYR A N 1
ATOM 1529 C CA . TYR A 1 186 ? -8.120 0.015 9.487 1.00 96.31 186 TYR A CA 1
ATOM 1530 C C . TYR A 1 186 ? -9.455 0.473 10.087 1.00 96.31 186 TYR A C 1
ATOM 1532 O O . TYR A 1 186 ? -10.508 0.042 9.629 1.00 96.31 186 TYR A O 1
ATOM 1540 N N . ASP A 1 187 ? -9.431 1.432 11.020 1.00 94.50 187 ASP A N 1
ATOM 1541 C CA . ASP A 1 187 ? -10.657 2.030 11.572 1.00 94.50 187 ASP A CA 1
ATOM 1542 C C . ASP A 1 187 ? -11.541 2.663 10.486 1.00 94.50 187 ASP A C 1
ATOM 1544 O O . ASP A 1 187 ? -12.770 2.577 10.554 1.00 94.50 187 ASP A O 1
ATOM 1548 N N . TRP A 1 188 ? -10.913 3.285 9.484 1.00 94.81 188 TRP A N 1
ATOM 1549 C CA . TRP A 1 188 ? -11.586 3.896 8.340 1.00 94.81 188 TRP A CA 1
ATOM 1550 C C . TRP A 1 188 ? -12.367 2.869 7.516 1.00 94.81 188 TRP A C 1
ATOM 1552 O O . TRP A 1 188 ? -13.563 3.040 7.310 1.00 94.81 188 TRP A O 1
ATOM 1562 N N . VAL A 1 189 ? -11.734 1.774 7.082 1.00 94.56 189 VAL A N 1
ATOM 1563 C CA . VAL A 1 189 ? -12.397 0.766 6.230 1.00 94.56 189 VAL A CA 1
ATOM 1564 C C . VAL A 1 189 ? -13.331 -0.158 7.007 1.00 94.56 189 VAL A C 1
ATOM 1566 O O . VAL A 1 189 ? -14.218 -0.775 6.414 1.00 94.56 189 VAL A O 1
ATOM 1569 N N . GLU A 1 190 ? -13.161 -0.277 8.323 1.00 91.44 190 GLU A N 1
ATOM 1570 C CA . GLU A 1 190 ? -14.097 -1.000 9.186 1.00 91.44 190 GLU A CA 1
ATOM 1571 C C . GLU A 1 190 ? -15.456 -0.296 9.285 1.00 91.44 190 GLU A C 1
ATOM 1573 O O . GLU A 1 190 ? -16.443 -0.931 9.663 1.00 91.44 190 GLU A O 1
ATOM 1578 N N . GLY A 1 191 ? -15.535 1.008 8.986 1.00 85.62 191 GLY A N 1
ATOM 1579 C CA . GLY A 1 191 ? -16.785 1.778 8.952 1.00 85.62 191 GLY A CA 1
ATOM 1580 C C . GLY A 1 191 ? -17.584 1.759 10.264 1.00 85.62 191 GLY A C 1
ATOM 1581 O O . GLY A 1 191 ? -18.779 2.039 10.273 1.00 85.62 191 GLY A O 1
ATOM 1582 N N . LYS A 1 192 ? -16.954 1.364 11.381 1.00 88.06 192 LYS A N 1
ATOM 1583 C CA . LYS A 1 192 ? -17.575 1.254 12.716 1.00 88.06 192 LYS A CA 1
ATOM 1584 C C . LYS A 1 192 ? -17.665 2.603 13.420 1.00 88.06 192 LYS A C 1
ATOM 1586 O O . LYS A 1 192 ? -18.552 2.809 14.243 1.00 88.06 192 LYS A O 1
ATOM 1591 N N . LYS A 1 193 ? -16.712 3.489 13.137 1.00 88.62 193 LYS A N 1
ATOM 1592 C CA . LYS A 1 193 ? -16.561 4.788 13.792 1.00 88.62 193 LYS A CA 1
ATOM 1593 C C . LYS A 1 193 ? -17.090 5.890 12.886 1.00 88.62 193 LYS A C 1
ATOM 1595 O O . LYS A 1 193 ? -16.927 5.840 11.671 1.00 88.62 193 LYS A O 1
ATOM 1600 N N . SER A 1 194 ? -17.692 6.913 13.489 1.00 89.88 194 SER A N 1
ATOM 1601 C CA . SER A 1 194 ? -18.038 8.126 12.750 1.00 89.88 194 SER A CA 1
ATOM 1602 C C . SER A 1 194 ? -16.767 8.862 12.315 1.00 89.88 194 SER A C 1
ATOM 1604 O O . SER A 1 194 ? -15.746 8.792 13.002 1.00 89.88 194 SER A O 1
ATOM 1606 N N . VAL A 1 195 ? -16.842 9.630 11.222 1.00 89.88 195 VAL A N 1
ATOM 1607 C CA . VAL A 1 195 ? -15.724 10.479 10.771 1.00 89.88 195 VAL A CA 1
ATOM 1608 C C . VAL A 1 195 ? -15.224 11.367 11.911 1.00 89.88 195 VAL A C 1
ATOM 1610 O O . VAL A 1 195 ? -14.027 11.410 12.149 1.00 89.88 195 VAL A O 1
ATOM 1613 N N . LYS A 1 196 ? -16.135 11.989 12.672 1.00 90.00 196 LYS A N 1
ATOM 1614 C CA . LYS A 1 196 ? -15.799 12.852 13.813 1.00 90.00 196 LYS A CA 1
ATOM 1615 C C . LYS A 1 196 ? -14.966 12.119 14.872 1.00 90.00 196 LYS A C 1
ATOM 1617 O O . LYS A 1 196 ? -13.971 12.650 15.348 1.00 90.00 196 LYS A O 1
ATOM 1622 N N . THR A 1 197 ? -15.338 10.883 15.202 1.00 90.88 197 THR A N 1
ATOM 1623 C CA . THR A 1 197 ? -14.584 10.045 16.149 1.00 90.88 197 THR A CA 1
ATOM 1624 C C . THR A 1 197 ? -13.171 9.762 15.634 1.00 90.88 197 THR A C 1
ATOM 1626 O O . THR A 1 197 ? -12.208 9.852 16.390 1.00 90.88 197 THR A O 1
ATOM 1629 N N . ILE A 1 198 ? -13.026 9.467 14.338 1.00 89.75 198 ILE A N 1
ATOM 1630 C CA . ILE A 1 198 ? -11.713 9.262 13.712 1.00 89.75 198 ILE A CA 1
ATOM 1631 C C . ILE A 1 198 ? -10.908 10.576 13.695 1.00 89.75 198 ILE A C 1
ATOM 1633 O O . ILE A 1 198 ? -9.704 10.570 13.944 1.00 89.75 198 ILE A O 1
ATOM 1637 N N . GLU A 1 199 ? -11.537 11.725 13.451 1.00 88.06 199 GLU A N 1
ATOM 1638 C CA . GLU A 1 199 ? -10.842 13.015 13.511 1.00 88.06 199 GLU A CA 1
ATOM 1639 C C . GLU A 1 199 ? -10.263 13.285 14.909 1.00 88.06 199 GLU A C 1
ATOM 1641 O O . GLU A 1 199 ? -9.090 13.652 15.032 1.00 88.06 199 GLU A O 1
ATOM 1646 N N . GLU A 1 200 ? -11.056 13.043 15.956 1.00 85.94 200 GLU A N 1
ATOM 1647 C CA . GLU A 1 200 ? -10.677 13.236 17.361 1.00 85.94 200 GLU A CA 1
ATOM 1648 C C . GLU A 1 200 ? -9.575 12.261 17.807 1.00 85.94 200 GLU A C 1
ATOM 1650 O O . GLU A 1 200 ? -8.556 12.690 18.352 1.00 85.94 200 GLU A O 1
ATOM 1655 N N . GLU A 1 201 ? -9.724 10.959 17.537 1.00 86.56 201 GLU A N 1
ATOM 1656 C CA . GLU A 1 201 ? -8.764 9.934 17.977 1.00 86.56 201 GLU A CA 1
ATOM 1657 C C . GLU A 1 201 ? -7.377 10.086 17.334 1.00 86.56 201 GLU A C 1
ATOM 1659 O O . GLU A 1 201 ? -6.352 9.787 17.960 1.00 86.56 201 GLU A O 1
ATOM 1664 N N . TYR A 1 202 ? -7.330 10.536 16.078 1.00 85.69 202 TYR A N 1
ATOM 1665 C CA . TYR A 1 202 ? -6.087 10.630 15.309 1.00 85.69 202 TYR A CA 1
ATOM 1666 C C . TYR A 1 202 ? -5.554 12.055 15.189 1.00 85.69 202 TYR A C 1
ATOM 1668 O O . TYR A 1 202 ? -4.419 12.233 14.722 1.00 85.69 202 TYR A O 1
ATOM 1676 N N . GLY A 1 203 ? -6.327 13.055 15.618 1.00 85.19 203 GLY A N 1
ATOM 1677 C CA . GLY A 1 203 ? -5.986 14.471 15.507 1.00 85.19 203 GLY A CA 1
ATOM 1678 C C . GLY A 1 203 ? -5.804 14.903 14.053 1.00 85.19 203 GLY A C 1
ATOM 1679 O O . GLY A 1 203 ? -4.813 15.558 13.725 1.00 85.19 203 GLY A O 1
ATOM 1680 N N . LEU A 1 204 ? -6.698 14.464 13.165 1.00 86.06 204 LEU A N 1
ATOM 1681 C CA . LEU A 1 204 ? -6.650 14.747 11.729 1.00 86.06 204 LEU A CA 1
ATOM 1682 C C . LEU A 1 204 ? -7.988 15.288 11.259 1.00 86.06 204 LEU A C 1
ATOM 1684 O O . LEU A 1 204 ? -9.022 14.792 11.668 1.00 86.06 204 LEU A O 1
ATOM 1688 N N . TYR A 1 205 ? -7.968 16.249 10.342 1.00 88.12 205 TYR A N 1
ATOM 1689 C CA . TYR A 1 205 ? -9.190 16.693 9.680 1.00 88.12 205 TYR A CA 1
ATOM 1690 C C . TYR A 1 205 ? -9.632 15.697 8.609 1.00 88.12 205 TYR A C 1
ATOM 1692 O O . TYR A 1 205 ? -8.796 15.084 7.934 1.00 88.12 205 TYR A O 1
ATOM 1700 N N . ARG A 1 206 ? -10.940 15.633 8.365 1.00 88.56 206 ARG A N 1
ATOM 1701 C CA . ARG A 1 206 ? -11.609 14.774 7.386 1.00 88.56 206 ARG A CA 1
ATOM 1702 C C . ARG A 1 206 ? -10.916 14.808 6.034 1.00 88.56 206 ARG A C 1
ATOM 1704 O O . ARG A 1 206 ? -10.573 13.763 5.501 1.00 88.56 206 ARG A O 1
ATOM 1711 N N . GLY A 1 207 ? -10.610 15.995 5.509 1.00 89.38 207 GLY A N 1
ATOM 1712 C CA . GLY A 1 207 ? -9.932 16.128 4.214 1.00 89.38 207 GLY A CA 1
ATOM 1713 C C . GLY A 1 207 ? -8.572 15.416 4.144 1.00 89.38 207 GLY A C 1
ATOM 1714 O O . GLY A 1 207 ? -8.176 14.947 3.081 1.00 89.38 207 GLY A O 1
ATOM 1715 N N . CYS A 1 208 ? -7.864 15.282 5.268 1.00 90.31 208 CYS A N 1
ATOM 1716 C CA . CYS A 1 208 ? -6.606 14.539 5.329 1.00 90.31 208 CYS A CA 1
ATOM 1717 C C . CYS A 1 208 ? -6.839 13.026 5.337 1.00 90.31 208 CYS A C 1
ATOM 1719 O O . CYS A 1 208 ? -6.066 12.299 4.720 1.00 90.31 208 CYS A O 1
ATOM 1721 N N . ILE A 1 209 ? -7.904 12.567 6.001 1.00 91.75 209 ILE A N 1
ATOM 1722 C CA . ILE A 1 209 ? -8.314 11.158 6.019 1.00 91.75 209 ILE A CA 1
ATOM 1723 C C . ILE A 1 209 ? -8.714 10.721 4.605 1.00 91.75 209 ILE A C 1
ATOM 1725 O O . ILE A 1 209 ? -8.178 9.732 4.118 1.00 91.75 209 ILE A O 1
ATOM 1729 N N . TYR A 1 210 ? -9.541 11.508 3.907 1.00 92.25 210 TYR A N 1
ATOM 1730 C CA . TYR A 1 210 ? -9.948 11.224 2.522 1.00 92.25 210 TYR A CA 1
ATOM 1731 C C . TYR A 1 210 ? -8.753 11.156 1.569 1.00 92.25 210 TYR A C 1
ATOM 1733 O O . TYR A 1 210 ? -8.587 10.163 0.870 1.00 92.25 210 TYR A O 1
ATOM 1741 N N . ARG A 1 211 ? -7.849 12.147 1.602 1.00 92.69 211 ARG A N 1
ATOM 1742 C CA . ARG A 1 211 ? -6.626 12.118 0.776 1.00 92.69 211 ARG A CA 1
ATOM 1743 C C . ARG A 1 211 ? -5.747 10.901 1.063 1.00 92.69 211 ARG A C 1
ATOM 1745 O O . ARG A 1 211 ? -5.090 10.383 0.161 1.00 92.69 211 ARG A O 1
ATOM 1752 N N . LEU A 1 212 ? -5.689 10.463 2.321 1.00 94.12 212 LEU A N 1
ATOM 1753 C CA . LEU A 1 212 ? -4.951 9.260 2.686 1.00 94.12 212 LEU A CA 1
ATOM 1754 C C . LEU A 1 212 ? -5.656 8.004 2.153 1.00 94.12 212 LEU A C 1
ATOM 1756 O O . LEU A 1 212 ? -4.980 7.139 1.601 1.00 94.12 212 LEU A O 1
ATOM 1760 N N . GLY A 1 213 ? -6.984 7.937 2.264 1.00 95.25 213 GLY A N 1
ATOM 1761 C CA . GLY A 1 213 ? -7.827 6.891 1.686 1.00 95.25 213 GLY A CA 1
ATOM 1762 C C . GLY A 1 213 ? -7.638 6.758 0.174 1.00 95.25 213 GLY A C 1
ATOM 1763 O O . GLY A 1 213 ? -7.309 5.676 -0.301 1.00 95.25 213 GLY A O 1
ATOM 1764 N N . GLU A 1 214 ? -7.703 7.862 -0.573 1.00 95.44 214 GLU A N 1
ATOM 1765 C CA . GLU A 1 214 ? -7.420 7.910 -2.017 1.00 95.44 214 GLU A CA 1
ATOM 1766 C C . GLU A 1 214 ? -6.002 7.415 -2.344 1.00 95.44 214 GLU A C 1
ATOM 1768 O O . GLU A 1 214 ? -5.805 6.568 -3.218 1.00 95.44 214 GLU A O 1
ATOM 1773 N N . GLY A 1 215 ? -4.995 7.904 -1.611 1.00 96.56 215 GLY A N 1
ATOM 1774 C CA . GLY A 1 215 ? -3.604 7.502 -1.818 1.00 96.56 215 GLY A CA 1
ATOM 1775 C C . GLY A 1 215 ? -3.377 6.008 -1.570 1.00 96.56 215 GLY A C 1
ATOM 1776 O O . GLY A 1 215 ? -2.677 5.348 -2.338 1.00 96.56 215 GLY A O 1
ATOM 1777 N N . PHE A 1 216 ? -3.982 5.449 -0.522 1.00 97.94 216 PHE A N 1
ATOM 1778 C CA . PHE A 1 216 ? -3.891 4.018 -0.235 1.00 97.94 216 PHE A CA 1
ATOM 1779 C C . PHE A 1 216 ? -4.772 3.180 -1.160 1.00 97.94 216 PHE A C 1
ATOM 1781 O O . PHE A 1 216 ? -4.384 2.062 -1.494 1.00 97.94 216 PHE A O 1
ATOM 1788 N N . SER A 1 217 ? -5.894 3.710 -1.643 1.00 97.62 217 SER A N 1
ATOM 1789 C CA . SER A 1 217 ? -6.702 3.075 -2.682 1.00 97.62 217 SER A CA 1
ATOM 1790 C C . SER A 1 217 ? -5.878 2.877 -3.957 1.00 97.62 217 SER A C 1
ATOM 1792 O O . SER A 1 217 ? -5.801 1.752 -4.452 1.00 97.62 217 SER A O 1
ATOM 1794 N N . TRP A 1 218 ? -5.147 3.906 -4.407 1.00 98.00 218 TRP A N 1
ATOM 1795 C CA . TRP A 1 218 ? -4.214 3.812 -5.540 1.00 98.00 218 TRP A CA 1
ATOM 1796 C C . TRP A 1 218 ? -3.110 2.763 -5.326 1.00 98.00 218 TRP A C 1
ATOM 1798 O O . TRP A 1 218 ? -2.776 1.998 -6.238 1.00 98.00 218 TRP A O 1
ATOM 1808 N N . LEU A 1 219 ? -2.542 2.680 -4.118 1.00 98.38 219 LEU A N 1
ATOM 1809 C CA . LEU A 1 219 ? -1.554 1.645 -3.796 1.00 98.38 219 LEU A CA 1
ATOM 1810 C C . LEU A 1 219 ? -2.167 0.241 -3.773 1.00 98.38 219 LEU A C 1
ATOM 1812 O O . LEU A 1 219 ? -1.512 -0.715 -4.192 1.00 98.38 219 LEU A O 1
ATOM 1816 N N . THR A 1 220 ? -3.415 0.116 -3.329 1.00 98.19 220 THR A N 1
ATOM 1817 C CA . THR A 1 220 ? -4.149 -1.155 -3.304 1.00 98.19 220 THR A CA 1
ATOM 1818 C C . THR A 1 220 ? -4.480 -1.633 -4.719 1.00 98.19 220 THR A C 1
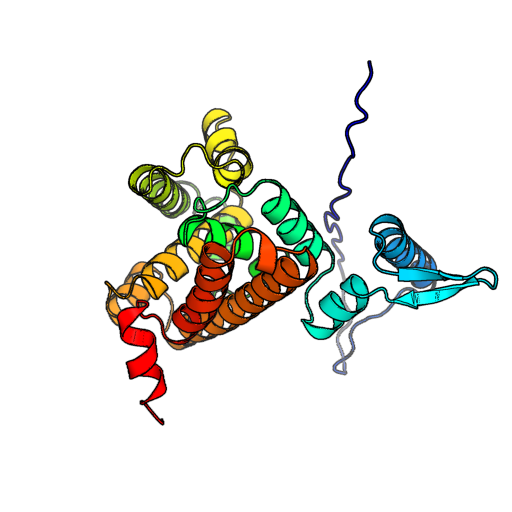ATO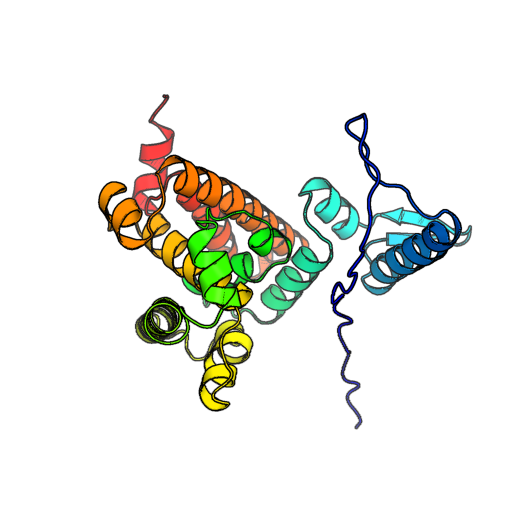M 1820 O O . THR A 1 220 ? -4.237 -2.791 -5.051 1.00 98.19 220 THR A O 1
ATOM 1823 N N . ASP A 1 221 ? -4.932 -0.732 -5.591 1.00 97.69 221 ASP A N 1
ATOM 1824 C CA . ASP A 1 221 ? -5.124 -0.985 -7.026 1.00 97.69 221 ASP A CA 1
ATOM 1825 C C . ASP A 1 221 ? -3.795 -1.305 -7.747 1.00 97.69 221 ASP A C 1
ATOM 1827 O O . ASP A 1 221 ? -3.718 -2.103 -8.685 1.00 97.69 221 ASP A O 1
ATOM 1831 N N . SER A 1 222 ? -2.688 -0.723 -7.288 1.00 98.19 222 SER A N 1
ATOM 1832 C CA . SER A 1 222 ? -1.362 -1.104 -7.778 1.00 98.19 222 SER A CA 1
ATOM 1833 C C . SER A 1 222 ? -0.987 -2.524 -7.340 1.00 98.19 222 SER A C 1
ATOM 1835 O O . SER A 1 222 ? -0.438 -3.286 -8.139 1.00 98.19 222 SER A O 1
ATOM 1837 N N . LEU A 1 223 ? -1.298 -2.905 -6.096 1.00 97.81 223 LEU A N 1
ATOM 1838 C CA . LEU A 1 223 ? -1.070 -4.251 -5.568 1.00 97.81 223 LEU A CA 1
ATOM 1839 C C . LEU A 1 223 ? -1.894 -5.310 -6.318 1.00 97.81 223 LEU A C 1
ATOM 1841 O O . LEU A 1 223 ? -1.326 -6.346 -6.673 1.00 97.81 223 LEU A O 1
ATOM 1845 N N . SER A 1 224 ? -3.176 -5.058 -6.607 1.00 96.00 224 SER A N 1
ATOM 1846 C CA . SER A 1 224 ? -4.027 -5.991 -7.368 1.00 96.00 224 SER A CA 1
ATOM 1847 C C . SER A 1 224 ? -3.469 -6.248 -8.771 1.00 96.00 224 SER A C 1
ATOM 1849 O O . SER A 1 224 ? -3.265 -7.403 -9.143 1.00 96.00 224 SER A O 1
ATOM 1851 N N . ALA A 1 225 ? -3.090 -5.199 -9.505 1.00 95.88 225 ALA A N 1
ATOM 1852 C CA . ALA A 1 225 ? -2.511 -5.346 -10.842 1.00 95.88 225 ALA A CA 1
ATOM 1853 C C . ALA A 1 225 ? -1.163 -6.093 -10.827 1.00 95.88 225 ALA A C 1
ATOM 1855 O O . ALA A 1 225 ? -0.828 -6.842 -11.750 1.00 95.88 225 ALA A O 1
ATOM 1856 N N . ILE A 1 226 ? -0.363 -5.923 -9.767 1.00 95.69 226 ILE A N 1
ATOM 1857 C CA . ILE A 1 226 ? 0.867 -6.705 -9.592 1.00 95.69 226 ILE A CA 1
ATOM 1858 C C . ILE A 1 226 ? 0.527 -8.172 -9.327 1.00 95.69 226 ILE A C 1
ATOM 1860 O O . ILE A 1 226 ? 1.148 -9.038 -9.948 1.00 95.69 226 ILE A O 1
ATOM 1864 N N . ALA A 1 227 ? -0.453 -8.457 -8.467 1.00 93.69 227 ALA A N 1
ATOM 1865 C CA . ALA A 1 227 ? -0.915 -9.815 -8.193 1.00 93.69 227 ALA A CA 1
ATOM 1866 C C . ALA A 1 227 ? -1.381 -10.518 -9.480 1.00 93.69 227 ALA A C 1
ATOM 1868 O O . ALA A 1 227 ? -0.879 -11.606 -9.791 1.00 93.69 227 ALA A O 1
ATOM 1869 N N . GLU A 1 228 ? -2.217 -9.864 -10.288 1.00 92.44 228 GLU A N 1
ATOM 1870 C CA . GLU A 1 228 ? -2.643 -10.330 -11.617 1.00 92.44 228 GLU A CA 1
ATOM 1871 C C . GLU A 1 228 ? -1.445 -10.651 -12.514 1.00 92.44 228 GLU A C 1
ATOM 1873 O O . GLU A 1 228 ? -1.311 -11.774 -13.001 1.00 92.44 228 GLU A O 1
ATOM 1878 N N . SER A 1 229 ? -0.490 -9.720 -12.630 1.00 90.56 229 SER A N 1
ATOM 1879 C CA . SER A 1 229 ? 0.714 -9.914 -13.453 1.00 90.56 229 SER A CA 1
ATOM 1880 C C . SER A 1 229 ? 1.614 -11.068 -12.982 1.00 90.56 229 SER A C 1
ATOM 1882 O O . SER A 1 229 ? 2.481 -11.533 -13.726 1.00 90.56 229 SER A O 1
ATOM 1884 N N . THR A 1 230 ? 1.437 -11.528 -11.739 1.00 87.31 230 THR A N 1
ATOM 1885 C CA . THR A 1 230 ? 2.143 -12.684 -11.167 1.00 87.31 230 THR A CA 1
ATOM 1886 C C . THR A 1 230 ? 1.346 -13.991 -11.233 1.00 87.31 230 THR A C 1
ATOM 1888 O O . THR A 1 230 ? 1.830 -15.011 -10.737 1.00 87.31 230 THR A O 1
ATOM 1891 N N . GLY A 1 231 ? 0.173 -13.987 -11.872 1.00 83.44 231 GLY A N 1
ATOM 1892 C CA . GLY A 1 231 ? -0.655 -15.174 -12.100 1.00 83.44 231 GLY A CA 1
ATOM 1893 C C . GLY A 1 231 ? -1.574 -15.534 -10.931 1.00 83.44 231 GLY A C 1
ATOM 1894 O O . GLY A 1 231 ? -1.867 -16.711 -10.721 1.00 83.44 231 GLY A O 1
ATOM 1895 N N . TRP A 1 232 ? -1.998 -14.553 -10.127 1.00 82.19 232 TRP A N 1
ATOM 1896 C CA . TRP A 1 232 ? -2.942 -14.799 -9.028 1.00 82.19 232 TRP A CA 1
ATOM 1897 C C . TRP A 1 232 ? -4.380 -15.069 -9.489 1.00 82.19 232 TRP A C 1
ATOM 1899 O O . TRP A 1 232 ? -5.102 -15.751 -8.762 1.00 82.19 232 TRP A O 1
ATOM 1909 N N . GLU A 1 233 ? -4.785 -14.623 -10.6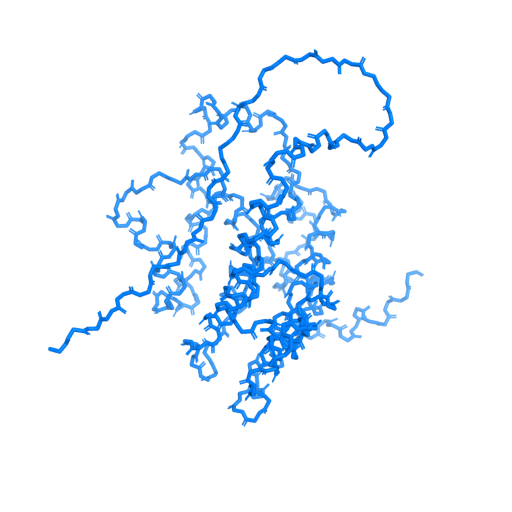82 1.00 66.81 233 GLU A N 1
ATOM 1910 C CA . GLU A 1 233 ? -6.152 -14.828 -11.199 1.00 66.81 233 GLU A CA 1
ATOM 1911 C C . GLU A 1 233 ? -6.542 -16.314 -11.269 1.00 66.81 233 GLU A C 1
ATOM 1913 O O . GLU A 1 233 ? -7.660 -16.682 -10.911 1.00 66.81 233 GLU A O 1
ATOM 1918 N N . GLU A 1 234 ? -5.593 -17.185 -11.620 1.00 62.72 234 GLU A N 1
ATOM 1919 C CA . GLU A 1 234 ? -5.809 -18.634 -11.723 1.00 62.72 234 GLU A CA 1
ATOM 1920 C C . GLU A 1 234 ? -5.686 -19.363 -10.372 1.00 62.72 234 GLU A C 1
ATOM 1922 O O . GLU A 1 234 ? -6.290 -20.415 -10.160 1.00 62.72 234 GLU A O 1
ATOM 1927 N N . LYS A 1 235 ? -4.902 -18.824 -9.428 1.00 59.59 235 LYS A N 1
ATOM 1928 C CA . LYS A 1 235 ? -4.536 -19.526 -8.184 1.00 59.59 235 LYS A CA 1
ATOM 1929 C C . LYS A 1 235 ? -5.396 -19.122 -6.984 1.00 59.59 235 LYS A C 1
ATOM 1931 O O . LYS A 1 235 ? -5.717 -19.980 -6.151 1.00 59.59 235 LYS A O 1
ATOM 1936 N N . ILE A 1 236 ? -5.773 -17.844 -6.872 1.00 66.56 236 ILE A N 1
ATOM 1937 C CA . ILE A 1 236 ? -6.283 -17.228 -5.635 1.00 66.56 236 ILE A CA 1
ATOM 1938 C C . ILE A 1 236 ? -7.291 -16.091 -5.939 1.00 66.56 236 ILE A C 1
ATOM 1940 O O . ILE A 1 236 ? -7.133 -14.948 -5.519 1.00 66.56 236 ILE A O 1
ATOM 1944 N N . ASN A 1 237 ? -8.362 -16.406 -6.671 1.00 76.56 237 ASN A N 1
ATOM 1945 C CA . ASN A 1 237 ? -9.361 -15.415 -7.102 1.00 76.56 237 ASN A CA 1
ATOM 1946 C C . ASN A 1 237 ? -10.025 -14.654 -5.923 1.00 76.56 237 ASN A C 1
ATOM 1948 O O . ASN A 1 237 ? -10.185 -13.439 -5.982 1.00 76.56 237 ASN A O 1
ATOM 1952 N N . LYS A 1 238 ? -10.321 -15.337 -4.805 1.00 84.75 238 LYS A N 1
ATOM 1953 C CA . LYS A 1 238 ? -10.940 -14.706 -3.620 1.00 84.75 238 LYS A CA 1
ATOM 1954 C C . LYS A 1 238 ? -10.065 -13.616 -2.987 1.00 84.75 238 LYS A C 1
ATOM 1956 O O . LYS A 1 238 ? -10.561 -12.527 -2.728 1.00 84.75 238 LYS A O 1
ATOM 1961 N N . ASP A 1 239 ? -8.776 -13.881 -2.788 1.00 89.25 239 ASP A N 1
ATOM 1962 C CA . ASP A 1 239 ? -7.865 -12.910 -2.167 1.00 89.25 239 ASP A CA 1
ATOM 1963 C C . ASP A 1 239 ? -7.587 -11.728 -3.100 1.00 89.25 239 ASP A C 1
ATOM 1965 O O . ASP A 1 239 ? -7.512 -10.586 -2.654 1.00 89.25 239 ASP A O 1
ATOM 1969 N N . LEU A 1 240 ? -7.506 -11.970 -4.414 1.00 91.19 240 LEU A N 1
ATOM 1970 C CA . LEU A 1 240 ? -7.407 -10.886 -5.391 1.00 91.19 240 LEU A CA 1
ATOM 1971 C C . LEU A 1 240 ? -8.639 -9.969 -5.339 1.00 91.19 240 LEU A C 1
ATOM 1973 O O . LEU A 1 240 ? -8.493 -8.747 -5.337 1.00 91.19 240 LEU A O 1
ATOM 1977 N N . ASN A 1 241 ? -9.843 -10.541 -5.247 1.00 90.19 241 ASN A N 1
ATOM 1978 C CA . ASN A 1 241 ? -11.066 -9.752 -5.093 1.00 90.19 241 ASN A CA 1
ATOM 1979 C C . ASN A 1 241 ? -11.098 -9.002 -3.762 1.00 90.19 241 ASN A C 1
ATOM 1981 O O . ASN A 1 241 ? -11.549 -7.863 -3.744 1.00 90.19 241 ASN A O 1
ATOM 1985 N N . LYS A 1 242 ? -10.556 -9.574 -2.681 1.00 92.25 242 LYS A N 1
ATOM 1986 C CA . LYS A 1 242 ? -10.402 -8.870 -1.401 1.00 92.25 242 LYS A CA 1
ATOM 1987 C C . LYS A 1 242 ? -9.515 -7.630 -1.536 1.00 92.25 242 LYS A C 1
ATOM 1989 O O . LYS A 1 242 ? -9.908 -6.556 -1.091 1.00 92.25 242 LYS A O 1
ATOM 1994 N N . ILE A 1 243 ? -8.375 -7.740 -2.224 1.00 94.44 243 ILE A N 1
ATOM 1995 C CA . ILE A 1 243 ? -7.501 -6.587 -2.510 1.00 94.44 243 ILE A CA 1
ATOM 1996 C C . ILE A 1 243 ? -8.260 -5.536 -3.337 1.00 94.44 243 ILE A C 1
ATOM 1998 O O . ILE A 1 243 ? -8.271 -4.361 -2.978 1.00 94.44 243 ILE A O 1
ATOM 2002 N N . ARG A 1 244 ? -8.940 -5.943 -4.418 1.00 93.12 244 ARG A N 1
ATOM 2003 C CA . ARG A 1 244 ? -9.733 -5.021 -5.256 1.00 93.12 244 ARG A CA 1
ATOM 2004 C C . ARG A 1 244 ? -10.847 -4.334 -4.451 1.00 93.12 244 ARG A C 1
ATOM 2006 O O . ARG A 1 244 ? -11.028 -3.127 -4.570 1.00 93.12 244 ARG A O 1
ATOM 2013 N N . MET A 1 245 ? -11.547 -5.072 -3.593 1.00 93.00 245 MET A N 1
ATOM 2014 C CA . MET A 1 245 ? -12.615 -4.534 -2.750 1.00 93.00 245 MET A CA 1
ATOM 2015 C C . MET A 1 245 ? -12.084 -3.530 -1.723 1.00 93.00 245 MET A C 1
ATOM 2017 O O . MET A 1 245 ? -12.685 -2.475 -1.521 1.00 93.00 245 MET A O 1
ATOM 2021 N N . LEU A 1 246 ? -10.930 -3.812 -1.114 1.00 95.69 246 LEU A N 1
ATOM 2022 C CA . LEU A 1 246 ? -10.292 -2.895 -0.173 1.00 95.69 246 LEU A CA 1
ATOM 2023 C C . LEU A 1 246 ? -9.935 -1.552 -0.832 1.00 95.69 246 LEU A C 1
ATOM 2025 O O . LEU A 1 246 ? -10.090 -0.512 -0.197 1.00 95.69 246 LEU A O 1
ATOM 2029 N N . SER A 1 247 ? -9.531 -1.551 -2.108 1.00 94.00 247 SER A N 1
ATOM 2030 C CA . SER A 1 247 ? -9.278 -0.312 -2.861 1.00 94.00 247 SER A CA 1
ATOM 2031 C C . SER A 1 247 ? -10.518 0.592 -2.903 1.00 94.00 247 SER A C 1
ATOM 2033 O O . SER A 1 247 ? -10.399 1.789 -2.642 1.00 94.00 247 SER A O 1
ATOM 2035 N N . ASN A 1 248 ? -11.710 0.029 -3.120 1.00 90.56 248 ASN A N 1
ATOM 2036 C CA . ASN A 1 248 ? -12.962 0.794 -3.121 1.00 90.56 248 ASN A CA 1
ATOM 2037 C C . ASN A 1 248 ? -13.338 1.276 -1.713 1.00 90.56 248 ASN A C 1
ATOM 2039 O O . ASN A 1 248 ? -13.658 2.446 -1.513 1.00 90.56 248 ASN A O 1
ATOM 2043 N N . ARG A 1 249 ? -13.237 0.392 -0.713 1.00 94.19 249 ARG A N 1
ATOM 2044 C CA . ARG A 1 249 ? -13.535 0.717 0.693 1.00 94.19 249 ARG A CA 1
ATOM 2045 C C . ARG A 1 249 ? -12.652 1.835 1.241 1.00 94.19 249 ARG A C 1
ATOM 2047 O O . ARG A 1 249 ? -13.104 2.613 2.072 1.00 94.19 249 ARG A O 1
ATOM 2054 N N . LEU A 1 250 ? -11.411 1.936 0.769 1.00 94.69 250 LEU A N 1
ATOM 2055 C CA . LEU A 1 250 ? -10.474 2.988 1.165 1.00 94.69 250 LEU A CA 1
ATOM 2056 C C . LEU A 1 250 ? -10.881 4.386 0.688 1.00 94.69 250 LEU A C 1
ATOM 2058 O O . LEU A 1 250 ? -10.570 5.352 1.382 1.00 94.69 250 LEU A O 1
ATOM 2062 N N . ILE A 1 251 ? -11.571 4.503 -0.449 1.00 88.94 251 ILE A N 1
ATOM 2063 C CA . ILE A 1 251 ? -12.059 5.796 -0.956 1.00 88.94 251 ILE A CA 1
ATOM 2064 C C . ILE A 1 251 ? -13.181 6.310 -0.050 1.00 88.94 251 ILE A C 1
ATOM 2066 O O . ILE A 1 251 ? -13.152 7.453 0.401 1.00 88.94 251 ILE A O 1
ATOM 2070 N N . GLU A 1 252 ? -14.130 5.431 0.261 1.00 85.06 252 GLU A N 1
ATOM 2071 C CA . GLU A 1 252 ? -15.392 5.813 0.896 1.00 85.06 252 GLU A CA 1
ATOM 2072 C C . GLU A 1 252 ? -15.382 5.695 2.428 1.00 85.06 252 GLU A C 1
ATOM 2074 O O . GLU A 1 252 ? -16.173 6.351 3.103 1.00 85.06 252 GLU A O 1
ATOM 2079 N N . GLY A 1 253 ? -14.489 4.880 3.000 1.00 83.81 253 GLY A N 1
ATOM 2080 C CA . GLY A 1 253 ? -14.446 4.628 4.446 1.00 83.81 253 GLY A CA 1
ATOM 2081 C C . GLY A 1 253 ? -15.590 3.762 4.941 1.00 83.81 253 GLY A C 1
ATOM 2082 O O . GLY A 1 253 ? -16.156 4.003 6.007 1.00 83.81 253 GLY A O 1
ATOM 2083 N N . VAL A 1 254 ? -15.978 2.782 4.131 1.00 82.25 254 VAL A N 1
ATOM 2084 C CA . VAL A 1 254 ? -17.123 1.914 4.404 1.00 82.25 254 VAL A CA 1
ATOM 2085 C C . VAL A 1 254 ? -16.716 0.449 4.375 1.00 82.25 254 VAL A C 1
ATOM 2087 O O . VAL A 1 254 ? -15.705 0.060 3.782 1.00 82.25 254 VAL A O 1
ATOM 2090 N N . ARG A 1 255 ? -17.541 -0.388 5.004 1.00 80.56 255 ARG A N 1
ATOM 2091 C CA . ARG A 1 255 ? -17.456 -1.840 4.835 1.00 80.56 255 ARG A CA 1
ATOM 2092 C C . ARG A 1 255 ? -17.901 -2.254 3.439 1.00 80.56 255 ARG A C 1
ATOM 2094 O O . ARG A 1 255 ? -18.511 -1.473 2.714 1.00 80.56 255 ARG A O 1
ATOM 2101 N N . GLU A 1 256 ? -17.631 -3.506 3.093 1.00 78.12 256 GLU A N 1
ATOM 2102 C CA . GLU A 1 256 ? -17.986 -4.089 1.798 1.00 78.12 256 GLU A CA 1
ATOM 2103 C C . GLU A 1 256 ? -19.473 -3.905 1.451 1.00 78.12 256 GLU A C 1
ATOM 2105 O O . GLU A 1 256 ? -19.794 -3.512 0.330 1.00 78.12 256 GLU A O 1
ATOM 2110 N N . GLU A 1 257 ? -20.378 -4.063 2.420 1.00 78.75 257 GLU A N 1
ATOM 2111 C CA . GLU A 1 257 ? -21.825 -3.926 2.203 1.00 78.75 257 GLU A CA 1
ATOM 2112 C C . GLU A 1 257 ? -22.240 -2.489 1.844 1.00 78.75 257 GLU A C 1
ATOM 2114 O O . GLU A 1 257 ? -23.258 -2.274 1.185 1.00 78.75 257 GLU A O 1
ATOM 2119 N N . GLY A 1 258 ? -21.447 -1.499 2.264 1.00 72.31 258 GLY A N 1
ATOM 2120 C CA . GLY A 1 258 ? -21.703 -0.079 2.034 1.00 72.31 258 GLY A CA 1
ATOM 2121 C C . GLY A 1 258 ? -21.171 0.452 0.703 1.00 72.31 258 GLY A C 1
ATOM 2122 O O . GLY A 1 258 ? -21.595 1.527 0.282 1.00 72.31 258 GLY A O 1
ATOM 2123 N N . VAL A 1 259 ? -20.284 -0.279 0.014 1.00 75.19 259 VAL A N 1
ATOM 2124 C CA . VAL A 1 259 ? -19.610 0.212 -1.205 1.00 75.19 259 VAL A CA 1
ATOM 2125 C C . VAL A 1 259 ? -20.616 0.532 -2.312 1.00 75.19 259 VAL A C 1
ATOM 2127 O O . VAL A 1 259 ? -20.559 1.602 -2.909 1.00 75.19 259 VAL A O 1
ATOM 2130 N N . ASN A 1 260 ? -21.585 -0.357 -2.550 1.00 73.75 260 ASN A N 1
ATOM 2131 C CA . ASN A 1 260 ? -22.593 -0.150 -3.595 1.00 73.75 260 ASN A CA 1
ATOM 2132 C C . ASN A 1 260 ? -23.493 1.064 -3.316 1.00 73.75 260 ASN A C 1
ATOM 2134 O O . ASN A 1 260 ? -23.925 1.725 -4.254 1.00 73.75 260 ASN A O 1
ATOM 2138 N N . LEU A 1 261 ? -23.766 1.365 -2.042 1.00 73.94 261 LEU A N 1
ATOM 2139 C CA . LEU A 1 261 ? -24.563 2.531 -1.651 1.00 73.94 261 LEU A CA 1
ATOM 2140 C C . LEU A 1 261 ? -23.760 3.829 -1.769 1.00 73.94 261 LEU A C 1
ATOM 2142 O O . LEU A 1 261 ? -24.312 4.841 -2.192 1.00 73.94 261 LEU A O 1
ATOM 2146 N N . ALA A 1 262 ? -22.466 3.795 -1.446 1.00 71.06 262 ALA A N 1
ATOM 2147 C CA . ALA A 1 262 ? -21.582 4.944 -1.607 1.00 71.06 262 ALA A CA 1
ATOM 2148 C C . ALA A 1 262 ? -21.445 5.356 -3.085 1.00 71.06 262 ALA A C 1
ATOM 2150 O O . ALA A 1 262 ? -21.508 6.540 -3.399 1.00 71.06 262 ALA A O 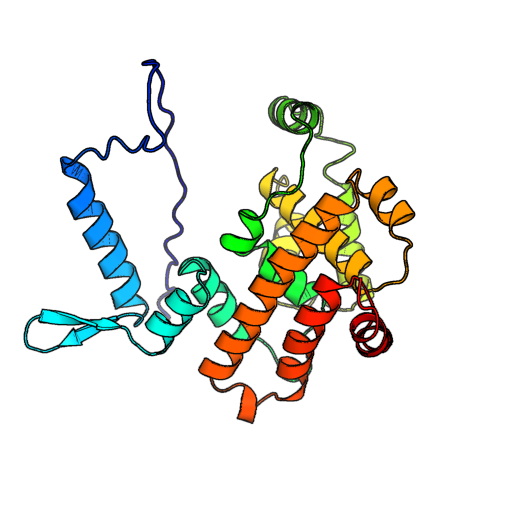1
ATOM 2151 N N . LEU A 1 263 ? -21.394 4.385 -4.008 1.00 65.88 263 LEU A N 1
ATOM 2152 C CA . LEU A 1 263 ? -21.360 4.637 -5.457 1.00 65.88 263 LEU A CA 1
ATOM 2153 C C . LEU A 1 263 ? -22.635 5.297 -6.017 1.00 65.88 263 LEU A C 1
ATOM 2155 O O . LEU A 1 263 ? -22.594 5.867 -7.106 1.00 65.88 263 LEU A O 1
ATOM 2159 N N . LEU A 1 264 ? -23.767 5.215 -5.309 1.00 71.62 264 LEU A N 1
ATOM 2160 C CA . LEU A 1 264 ? -25.019 5.877 -5.701 1.00 71.62 264 LEU A CA 1
ATOM 2161 C C . LEU A 1 264 ? -25.072 7.346 -5.262 1.00 71.62 264 LEU A C 1
ATOM 2163 O O . LEU A 1 264 ? -25.940 8.089 -5.724 1.00 71.62 264 LEU A O 1
ATOM 2167 N N . TYR A 1 265 ? -24.169 7.771 -4.376 1.00 52.72 265 TYR A N 1
ATOM 2168 C CA . TYR A 1 265 ? -24.100 9.144 -3.904 1.00 52.72 265 TYR A CA 1
ATOM 2169 C C . TYR A 1 265 ? -23.335 9.999 -4.924 1.00 52.72 265 TYR A C 1
ATOM 2171 O O . TYR A 1 265 ? -22.108 10.065 -4.919 1.00 52.72 265 TYR A O 1
ATOM 2179 N N . ILE A 1 266 ? -24.070 10.643 -5.832 1.00 50.22 266 ILE A N 1
ATOM 2180 C CA . ILE A 1 266 ? -23.520 11.674 -6.720 1.00 50.22 266 ILE A CA 1
ATOM 2181 C C . ILE A 1 266 ? -23.432 12.978 -5.898 1.00 50.22 266 ILE A C 1
ATOM 2183 O O . ILE A 1 266 ? -24.464 13.380 -5.356 1.00 50.22 266 ILE A O 1
ATOM 2187 N N . PRO A 1 267 ? -22.243 13.598 -5.753 1.00 51.31 267 PRO A N 1
ATOM 2188 C CA . PRO A 1 267 ? -22.058 14.812 -4.955 1.00 51.31 267 PRO A CA 1
ATOM 2189 C C . PRO A 1 267 ? -22.876 16.014 -5.437 1.00 51.31 267 PRO A C 1
ATOM 2191 O O . PRO A 1 267 ? -23.058 16.159 -6.669 1.00 51.31 267 PRO A O 1
#

InterPro domains:
  IPR048772 ATP-dependent DNA helicase Hel308-like, domain 4 [PF21280] (159-244)

Secondary structure (DSSP, 8-state):
-------------------------S------HHHHHHHHHHHHHHHHHTTSEEE-TTS-EEE-HHHHHHHHHT--HHHHHHHHHHTTTPPTT---HHHHHHHHHHSHHHHHS-----HHHHHHHHTTGGGTTHHHHHHHHHHHHHHHHT-TT-HHHIIIIIHHHHTTPPPPHHHHHHHHHHHHHHHHHHT-S-HHHHHHHHT--HHHHHHHHHHHHHHHHHHHHHHHHTTHHHH-HHHHHHHHHHHHHHHHT--HHHHHHHTT---

Sequence (267 aa):
SHIKKKEFVSLKSQSKFEDNNFLSGYWQFAFNKANIHKRAEKALNILKVNRLIRINKNGVLSPTGSGILIAAKRIKVETFLLFKSWLRYCKKGDISDLEILFLLALSPDGKALPIPFSQAIRDDYKKGIYQDGGKKNYWDKLLHLIFEQGDEDKKLFRDNILMKKEKEEITSLEDYIIYKKTHLLYDWVEGKKSVKTIEEEYGLYRGCIYRLGEGFSWLTDSLSAIAESTGWEEKINKDLNKIRMLSNRLIEGVREEGVNLALLYIP

pLDDT: mean 80.31, std 19.99, range [28.69, 98.44]

Radius of gyration: 20.79 Å; Cα contacts (8 Å, |Δi|>4): 224; chains: 1; bounding box: 55×60×57 Å

Solvent-accessible surface area (backbone atoms only — not comparable to full-atom values): 15856 Å² total; per-residue (Å²): 137,88,79,83,80,82,81,80,88,75,87,80,89,83,79,90,80,86,83,90,80,93,83,86,73,102,71,89,69,87,69,59,71,89,51,48,62,61,51,51,50,53,51,52,47,54,35,45,78,70,58,24,36,47,67,51,98,86,68,51,78,44,71,29,74,68,32,47,49,37,61,72,66,68,53,53,70,66,30,54,53,51,51,59,52,50,68,71,72,61,55,83,86,66,80,50,71,66,56,51,42,41,54,46,28,70,21,68,56,43,58,64,55,77,71,93,66,58,67,62,60,57,49,31,51,75,68,53,69,48,64,77,73,65,56,55,49,41,54,52,52,47,52,49,52,32,59,76,70,68,41,67,81,39,64,71,46,32,74,71,45,52,56,37,59,77,66,68,57,81,80,48,74,66,52,49,51,32,35,44,51,27,52,51,52,46,52,35,30,59,42,80,60,55,70,66,56,53,24,65,77,68,69,44,57,66,73,57,52,46,54,43,19,44,53,52,15,55,52,29,50,43,49,36,56,51,40,48,77,72,55,33,68,86,77,34,52,68,54,48,49,49,40,50,50,47,20,56,21,30,55,72,37,27,34,81,87,43,47,71,60,56,74,68,62,76,131